Protein AF-A0A957ND28-F1 (afdb_monomer_lite)

Radius of gyration: 22.43 Å; chains: 1; bounding box: 55×66×46 Å

Secondary structure (DSSP, 8-state):
----GGGGGGS-HHHHHHHHHHHHHHHHHTTT--EEEEEEEEEEEETTEEEEEEEEEESSSS--EEEE---HHHHHHHHHHHHHH--TTSPPPSEEEEEE-TTS-EEEEEE---TTS---------SS------PPPPSS---S-GGGS-HHHHHHHHHHHHHHH--S-EEEEEEEEEEETTTEEEEEEEEEE-TTT-PEEE---SSHHHHHHHHHHHHHHHHHTT---SEEEEEE-TT--EEEEEE-SS-SS-S--TTS-HHHHHHHHHHHHHHT--S--SEEEEEEEE-SS--TT-EEEEEEEEEETTEE--EEPPHHHHHHHHHHHHHHHTTT--EEEEEEEE-TTS-EEEEEEE-

Sequence (359 aa):
MTIDFNQVERYSKEEIYEAIGLMIGEAIIAEGDDWQTAILVAEIEDELSGLTYGRYTIKTEQEHQKSFSTGYHTYVLFNELRRRMKQPDQPAWNKATFRLQPNGEFECSFSYPDESGGEAVAGEVAGLDAIEYVPPEPTFKLPADPTALSEDELYEWLVQGVKHAVKEPWETAFLRGEVANGRDGQAGLWFRSSAETGELGSAPPADPHQTLRYFFELWRRAARAGEPWSELTVQVTPDGGVRRIYVSPESPVPAELTQATNAQLIDWLREMTEAMIDAPWVRAVAVGRFEEPPQRGGSAVFFHPVSAPGKEWTALASGNHNRLFVELWRRWKARGKDWSELQFHLQPDGSYEFEGVLR

pLDDT: mean 77.1, std 15.86, range [31.02, 96.44]

Foldseek 3Di:
DDDDLVVLVPDDLVVLLLVLLVLQVVQVVVVVFAFFKKKKKWFAPDLQDIDIWMKTFGPDPDGDIDITDSPDSNVSSVSSVQVVPDDPPFAGFRMKMWMAGPVGDIDIDTFGDDPDPDDTDGDDDPDDPPPDDDDDPPPDDDDPDLLPDDLVRLLLVLQVQLVVFDPADFFKWKWKKFDPPSRDIAIFTWGQGDPPPRHTDGTGGPDRVVNNNSVVSNQVVCVVVVRHFRMWIWMAGPVGDTDIDTHGPVQPQDPDPPPPDLVRLVVSLLVQLVVRDPAAFFKKKWKWAADPPRDPPRIFIKIWTHRDVPDTDIDGRDPSNRVSVVSNQVVVVVVVFRFRMWMWMAGPVRDIDIDGHGD

Structure (mmCIF, N/CA/C/O backbone):
data_AF-A0A957ND28-F1
#
_entry.id   AF-A0A957ND28-F1
#
loop_
_atom_site.group_PDB
_atom_site.id
_atom_site.type_symbol
_atom_site.label_atom_id
_atom_site.label_alt_id
_atom_site.label_comp_id
_atom_site.label_asym_id
_atom_site.label_entity_id
_atom_site.label_seq_id
_atom_site.pdbx_PDB_ins_code
_atom_site.Cartn_x
_atom_site.Cartn_y
_atom_site.Cartn_z
_atom_site.occupancy
_atom_site.B_iso_or_equiv
_atom_site.auth_seq_id
_atom_site.auth_comp_id
_atom_site.auth_asym_id
_atom_site.auth_atom_id
_atom_site.pdbx_PDB_model_num
ATOM 1 N N . MET A 1 1 ? -18.395 6.899 15.980 1.00 63.53 1 MET A N 1
ATOM 2 C CA . MET A 1 1 ? -19.187 6.419 14.827 1.00 63.53 1 MET A CA 1
ATOM 3 C C . MET A 1 1 ? -18.387 5.325 14.140 1.00 63.53 1 MET A C 1
ATOM 5 O O . MET A 1 1 ? -17.184 5.497 14.019 1.00 63.53 1 MET A O 1
ATOM 9 N N . THR A 1 2 ? -18.996 4.203 13.749 1.00 74.50 2 THR A N 1
ATOM 10 C CA . THR A 1 2 ? -18.299 3.134 13.009 1.00 74.50 2 THR A CA 1
ATOM 11 C C . THR A 1 2 ? -18.897 3.047 11.615 1.00 74.50 2 THR A C 1
ATOM 13 O O . THR A 1 2 ? -20.105 2.863 11.481 1.00 74.50 2 THR A O 1
ATOM 16 N N . ILE A 1 3 ? -18.057 3.212 10.597 1.00 75.38 3 ILE A N 1
ATOM 17 C CA . ILE A 1 3 ? -18.473 3.226 9.194 1.00 75.38 3 ILE A CA 1
ATOM 18 C C . ILE A 1 3 ? -18.156 1.878 8.575 1.00 75.38 3 ILE A C 1
ATOM 20 O O . ILE A 1 3 ? -17.016 1.418 8.636 1.00 75.38 3 ILE A O 1
ATOM 24 N N . ASP A 1 4 ? -19.164 1.258 7.973 1.00 81.88 4 ASP A N 1
ATOM 25 C CA . ASP A 1 4 ? -18.977 0.126 7.077 1.00 81.88 4 ASP A CA 1
ATOM 26 C C . ASP A 1 4 ? -18.702 0.661 5.669 1.00 81.88 4 ASP A C 1
ATOM 28 O O . ASP A 1 4 ? -19.609 1.100 4.961 1.00 81.88 4 ASP A O 1
ATOM 32 N N . PHE A 1 5 ? -17.433 0.639 5.259 1.00 77.00 5 PHE A N 1
ATOM 33 C CA . PHE A 1 5 ? -17.009 1.133 3.945 1.00 77.00 5 PHE A CA 1
ATOM 34 C C . PHE A 1 5 ? -17.585 0.327 2.777 1.00 77.00 5 PHE A C 1
ATOM 36 O O . PHE A 1 5 ? -17.624 0.843 1.664 1.00 77.00 5 PHE A O 1
ATOM 43 N N . ASN A 1 6 ? -18.091 -0.889 3.016 1.00 71.19 6 ASN A N 1
ATOM 44 C CA . ASN A 1 6 ? -18.794 -1.667 1.989 1.00 71.19 6 ASN A CA 1
ATOM 45 C C . ASN A 1 6 ? -20.227 -1.176 1.748 1.00 71.19 6 ASN A C 1
ATOM 47 O O . ASN A 1 6 ? -20.911 -1.703 0.875 1.00 71.19 6 ASN A O 1
ATOM 51 N N . GLN A 1 7 ? -20.698 -0.234 2.567 1.00 85.19 7 GLN A N 1
ATOM 52 C CA . GLN A 1 7 ? -22.050 0.312 2.535 1.00 85.19 7 GLN A CA 1
ATOM 53 C C . GLN A 1 7 ? -22.026 1.840 2.631 1.00 85.19 7 GLN A C 1
ATOM 55 O O . GLN A 1 7 ? -22.930 2.452 3.210 1.00 85.19 7 GLN A O 1
ATOM 60 N N . VAL A 1 8 ? -20.974 2.472 2.095 1.00 84.31 8 VAL A N 1
ATOM 61 C CA . VAL A 1 8 ? -20.781 3.927 2.160 1.00 84.31 8 VAL A CA 1
ATOM 62 C C . VAL A 1 8 ? -21.983 4.692 1.581 1.00 84.31 8 VAL A C 1
ATOM 64 O O . VAL A 1 8 ? -22.329 5.780 2.038 1.00 84.31 8 VAL A O 1
ATOM 67 N N . GLU A 1 9 ? -22.695 4.085 0.630 1.00 87.94 9 GLU A N 1
ATOM 68 C CA . GLU A 1 9 ? -23.904 4.609 0.003 1.00 87.94 9 GLU A CA 1
ATOM 69 C C . GLU A 1 9 ? -25.095 4.780 0.962 1.00 87.94 9 GLU A C 1
ATOM 71 O O . GLU A 1 9 ? -26.038 5.497 0.627 1.00 87.94 9 GLU A O 1
ATOM 76 N N . ARG A 1 10 ? -25.065 4.153 2.147 1.00 91.38 10 ARG A N 1
ATOM 77 C CA . ARG A 1 10 ? -26.149 4.225 3.145 1.00 91.38 10 ARG A CA 1
ATOM 78 C C . ARG A 1 10 ? -26.069 5.440 4.062 1.00 91.38 10 ARG A C 1
ATOM 80 O O . ARG A 1 10 ? -27.094 5.825 4.616 1.00 91.38 10 ARG A O 1
ATOM 87 N N . TYR A 1 11 ? -24.884 6.020 4.222 1.00 88.56 11 TYR A N 1
ATOM 88 C CA . TYR A 1 11 ? -24.673 7.194 5.071 1.00 88.56 11 TYR A CA 1
ATOM 89 C C . TYR A 1 11 ? -25.170 8.460 4.374 1.00 88.56 11 TYR A C 1
ATOM 91 O O . TYR A 1 11 ? -25.191 8.501 3.148 1.00 88.56 11 TYR A O 1
ATOM 99 N N . SER A 1 12 ? -25.557 9.503 5.101 1.00 90.44 12 SER A N 1
ATOM 100 C CA . SER A 1 12 ? -25.870 10.836 4.566 1.00 90.44 12 SER A CA 1
ATOM 101 C C . SER A 1 12 ? -24.600 11.585 4.123 1.00 90.44 12 SER A C 1
ATOM 103 O O . SER A 1 12 ? -23.487 11.084 4.276 1.00 90.44 12 SER A O 1
ATOM 105 N N . LYS A 1 13 ? -24.730 12.771 3.507 1.00 91.12 13 LYS A N 1
ATOM 106 C CA . LYS A 1 13 ? -23.541 13.585 3.170 1.00 91.12 13 LYS A CA 1
ATOM 107 C C . LYS A 1 13 ? -22.868 14.100 4.442 1.00 91.12 13 LYS A C 1
ATOM 109 O O . LYS A 1 13 ? -21.648 14.115 4.525 1.00 91.12 13 LYS A O 1
ATOM 114 N N . GLU A 1 14 ? -23.675 14.469 5.425 1.00 90.12 14 GLU A N 1
ATOM 115 C CA . GLU A 1 14 ? -23.262 14.972 6.729 1.00 90.12 14 GLU A CA 1
ATOM 116 C C . GLU A 1 14 ? -22.494 13.899 7.508 1.00 90.12 14 GLU A C 1
ATOM 118 O O . GLU A 1 14 ? -21.395 14.165 7.983 1.00 90.12 14 GLU A O 1
ATOM 123 N N . GLU A 1 15 ? -22.992 12.658 7.524 1.00 88.06 15 GLU A N 1
ATOM 124 C CA . GLU A 1 15 ? -22.295 11.516 8.134 1.00 88.06 15 GLU A CA 1
ATOM 125 C C . GLU A 1 15 ? -20.957 11.225 7.435 1.00 88.06 15 GLU A C 1
ATOM 127 O O . GLU A 1 15 ? -19.988 10.844 8.089 1.00 88.06 15 GLU A O 1
ATOM 132 N N . ILE A 1 16 ? -20.858 11.444 6.116 1.00 90.44 16 ILE A N 1
ATOM 133 C CA . ILE A 1 16 ? -19.581 11.329 5.395 1.00 90.44 16 ILE A CA 1
ATOM 134 C C . ILE A 1 16 ? -18.619 12.476 5.757 1.00 90.44 16 ILE A C 1
ATOM 136 O O . ILE A 1 16 ? -17.418 12.245 5.880 1.00 90.44 16 ILE A O 1
ATOM 140 N N . TYR A 1 17 ? -19.092 13.705 5.969 1.00 90.75 17 TYR A N 1
ATOM 141 C CA . TYR A 1 17 ? -18.215 14.783 6.442 1.00 90.75 17 TYR A CA 1
ATOM 142 C C . TYR A 1 17 ? -17.699 14.522 7.862 1.00 90.75 17 TYR A C 1
ATOM 144 O O . TYR A 1 17 ? -16.501 14.656 8.115 1.00 90.75 17 TYR A O 1
ATOM 152 N N . GLU A 1 18 ? -18.573 14.076 8.766 1.00 88.38 18 GLU A N 1
ATOM 153 C CA . GLU A 1 18 ? -18.197 13.680 10.128 1.00 88.38 18 GLU A CA 1
ATOM 154 C C . GLU A 1 18 ? -17.180 12.532 10.123 1.00 88.38 18 GLU A C 1
ATOM 156 O O . GLU A 1 18 ? -16.219 12.540 10.893 1.00 88.38 18 GLU A O 1
ATOM 161 N N . ALA A 1 19 ? -17.349 11.570 9.215 1.00 88.50 19 ALA A N 1
ATOM 162 C CA . ALA A 1 19 ? -16.412 10.478 8.998 1.00 88.50 19 ALA A CA 1
ATOM 163 C C . ALA A 1 19 ? -15.001 10.950 8.646 1.00 88.50 19 ALA A C 1
ATOM 165 O O . ALA A 1 19 ? -14.024 10.490 9.236 1.00 88.50 19 ALA A O 1
ATOM 166 N N . ILE A 1 20 ? -14.906 11.862 7.674 1.00 90.75 20 ILE A N 1
ATOM 167 C CA . ILE A 1 20 ? -13.637 12.429 7.215 1.00 90.75 20 ILE A CA 1
ATOM 168 C C . ILE A 1 20 ? -12.984 13.204 8.363 1.00 90.75 20 ILE A C 1
ATOM 170 O O . ILE A 1 20 ? -11.798 13.013 8.630 1.00 90.75 20 ILE A O 1
ATOM 174 N N . GLY A 1 21 ? -13.761 14.018 9.086 1.00 90.38 21 GLY A N 1
ATOM 175 C CA . GLY A 1 21 ? -13.287 14.741 10.267 1.00 90.38 21 GLY A CA 1
ATOM 176 C C . GLY A 1 21 ? -12.725 13.808 11.344 1.00 90.38 21 GLY A C 1
ATOM 177 O O . GLY A 1 21 ? -11.622 14.036 11.842 1.00 90.38 21 GLY A O 1
ATOM 178 N N . LEU A 1 22 ? -13.432 12.715 11.651 1.00 87.94 22 LEU A N 1
ATOM 179 C CA . LEU A 1 22 ? -12.972 11.708 12.608 1.00 87.94 22 LEU A CA 1
ATOM 180 C C . LEU A 1 22 ? -11.653 11.063 12.164 1.00 87.94 22 LEU A C 1
ATOM 182 O O . LEU A 1 22 ? -10.737 10.957 12.972 1.00 87.94 22 LEU A O 1
ATOM 186 N N . MET A 1 23 ? -11.522 10.691 10.887 1.00 86.44 23 MET A N 1
ATOM 187 C CA . MET A 1 23 ? -10.290 10.085 10.363 1.00 86.44 23 MET A CA 1
ATOM 188 C C . MET A 1 23 ? -9.090 11.027 10.417 1.00 86.44 23 MET A C 1
ATOM 190 O O . MET A 1 23 ? -7.983 10.585 10.714 1.00 86.44 23 MET A O 1
ATOM 194 N N . ILE A 1 24 ? -9.294 12.316 10.135 1.00 87.88 24 ILE A N 1
ATOM 195 C CA . ILE A 1 24 ? -8.248 13.333 10.286 1.00 87.88 24 ILE A CA 1
ATOM 196 C C . ILE A 1 24 ? -7.817 13.414 11.754 1.00 87.88 24 ILE A C 1
ATOM 198 O O . ILE A 1 24 ? -6.626 13.341 12.048 1.00 87.88 24 ILE A O 1
ATOM 202 N N . GLY A 1 25 ? -8.782 13.521 12.672 1.00 86.50 25 GLY A N 1
ATOM 203 C CA . GLY A 1 25 ? -8.513 13.585 14.106 1.00 86.50 25 GLY A CA 1
ATOM 204 C C . GLY A 1 25 ? -7.763 12.355 14.618 1.00 86.50 25 GLY A C 1
ATOM 205 O O . GLY A 1 25 ? -6.747 12.500 15.287 1.00 86.50 25 GLY A O 1
ATOM 206 N N . GLU A 1 26 ? -8.216 11.150 14.265 1.00 83.50 26 GLU A N 1
ATOM 207 C CA . GLU A 1 26 ? -7.569 9.889 14.648 1.00 83.50 26 GLU A CA 1
ATOM 208 C C . GLU A 1 26 ? -6.138 9.780 14.106 1.00 83.50 26 GLU A C 1
ATOM 210 O O . GLU A 1 26 ? -5.240 9.382 14.849 1.00 83.50 26 GLU A O 1
ATOM 215 N N . ALA A 1 27 ? -5.910 10.174 12.846 1.00 79.56 27 ALA A N 1
ATOM 216 C CA . ALA A 1 27 ? -4.584 10.145 12.234 1.00 79.56 27 ALA A CA 1
ATOM 217 C C . ALA A 1 27 ? -3.595 11.080 12.945 1.00 79.56 27 ALA A C 1
ATOM 219 O O . ALA A 1 27 ? -2.446 10.707 13.144 1.00 79.56 27 ALA A O 1
ATOM 220 N N . ILE A 1 28 ? -4.037 12.268 13.370 1.00 84.31 28 ILE A N 1
ATOM 221 C CA . ILE A 1 28 ? -3.173 13.230 14.069 1.00 84.31 28 ILE A CA 1
ATOM 222 C C . ILE A 1 28 ? -2.985 12.846 15.544 1.00 84.31 28 ILE A C 1
ATOM 224 O O . ILE A 1 28 ? -1.882 12.952 16.073 1.00 84.31 28 ILE A O 1
ATOM 228 N N . ILE A 1 29 ? -4.034 12.362 16.219 1.00 82.62 29 ILE A N 1
ATOM 229 C CA . ILE A 1 29 ? -3.951 11.912 17.621 1.00 82.62 29 ILE A CA 1
ATOM 230 C C . ILE A 1 29 ? -2.954 10.757 17.769 1.00 82.62 29 ILE A C 1
ATOM 232 O O . ILE A 1 29 ? -2.250 10.694 18.776 1.00 82.62 29 ILE A O 1
ATOM 236 N N . ALA A 1 30 ? -2.867 9.866 16.776 1.00 70.56 30 ALA A N 1
ATOM 237 C CA . ALA A 1 30 ? -1.899 8.772 16.770 1.00 70.56 30 ALA A CA 1
ATOM 238 C C . ALA A 1 30 ? -0.434 9.254 16.822 1.00 70.56 30 ALA A C 1
ATOM 240 O O . ALA A 1 30 ? 0.407 8.556 17.383 1.00 70.56 30 ALA A O 1
ATOM 241 N N . GLU A 1 31 ? -0.147 10.455 16.310 1.00 74.50 31 GLU A N 1
ATOM 242 C CA . GLU A 1 31 ? 1.182 11.084 16.354 1.00 74.50 31 GLU A CA 1
ATOM 243 C C . GLU A 1 31 ? 1.493 11.732 17.718 1.00 74.50 31 GLU A C 1
ATOM 245 O O . GLU A 1 31 ? 2.643 12.059 18.008 1.00 74.50 31 GLU A O 1
ATOM 250 N N . GLY A 1 32 ? 0.484 11.914 18.581 1.00 77.38 32 GLY A N 1
ATOM 251 C CA . GLY A 1 32 ? 0.648 12.464 19.932 1.00 77.38 32 GLY A CA 1
ATOM 252 C C . GLY A 1 32 ? 0.885 13.979 20.002 1.00 77.38 32 GLY A C 1
ATOM 253 O O . GLY A 1 32 ? 1.302 14.477 21.048 1.00 77.38 32 GLY A O 1
ATOM 254 N N . ASP A 1 33 ? 0.620 14.715 18.921 1.00 82.19 33 ASP A N 1
ATOM 255 C CA . ASP A 1 33 ? 0.839 16.162 18.850 1.00 82.19 33 ASP A CA 1
ATOM 256 C C . ASP A 1 33 ? -0.378 16.983 19.321 1.00 82.19 33 ASP A C 1
ATOM 258 O O . ASP A 1 33 ? -1.531 16.650 19.037 1.00 82.19 33 ASP A O 1
ATOM 262 N N . ASP A 1 34 ? -0.121 18.127 19.966 1.00 87.12 34 ASP A N 1
ATOM 263 C CA . ASP A 1 34 ? -1.123 19.189 20.147 1.00 87.12 34 ASP A CA 1
ATOM 264 C C . ASP A 1 34 ? -1.169 20.037 18.866 1.00 87.12 34 ASP A C 1
ATOM 266 O O . ASP A 1 34 ? -0.169 20.647 18.479 1.00 87.12 34 ASP A O 1
ATOM 270 N N . TRP A 1 35 ? -2.303 20.050 18.167 1.00 90.31 35 TRP A N 1
ATOM 271 C CA . TRP A 1 35 ? -2.439 20.636 16.830 1.00 90.31 35 TRP A CA 1
ATOM 272 C C . TRP A 1 35 ? -3.473 21.767 16.800 1.00 90.31 35 TRP A C 1
ATOM 274 O O . TRP A 1 35 ? -4.372 21.837 17.633 1.00 90.31 35 TRP A O 1
ATOM 284 N N . GLN A 1 36 ? -3.334 22.690 15.843 1.00 88.19 36 GLN A N 1
ATOM 285 C CA . GLN A 1 36 ? -4.182 23.886 15.727 1.00 88.19 36 GLN A CA 1
ATOM 286 C C . GLN A 1 36 ? -5.156 23.825 14.550 1.00 88.19 36 GLN A C 1
ATOM 288 O O . GLN A 1 36 ? -6.283 24.307 14.632 1.00 88.19 36 GLN A O 1
ATOM 293 N N . THR A 1 37 ? -4.715 23.308 13.411 1.00 89.94 37 THR A N 1
ATOM 294 C CA . THR A 1 37 ? -5.527 23.207 12.195 1.00 89.94 37 THR A CA 1
ATOM 295 C C . THR A 1 37 ? -5.002 22.050 11.373 1.00 89.94 37 THR A C 1
ATOM 297 O O . THR A 1 37 ? -3.788 21.896 11.245 1.00 89.94 37 THR A O 1
ATOM 300 N N . ALA A 1 38 ? -5.911 21.276 10.796 1.00 90.88 38 ALA A N 1
ATOM 301 C CA . ALA A 1 38 ? -5.602 20.230 9.840 1.00 90.88 38 ALA A CA 1
ATOM 302 C C . ALA A 1 38 ? -6.258 20.552 8.499 1.00 90.88 38 ALA A C 1
ATOM 304 O O . ALA A 1 38 ? -7.382 21.046 8.450 1.00 90.88 38 ALA A O 1
ATOM 305 N N . ILE A 1 39 ? -5.554 20.277 7.410 1.00 89.75 39 ILE A N 1
ATOM 306 C CA . ILE A 1 39 ? -6.059 20.377 6.047 1.00 89.75 39 ILE A CA 1
ATOM 307 C C . ILE A 1 39 ? -5.863 19.015 5.407 1.00 89.75 39 ILE A C 1
ATOM 309 O O . ILE A 1 39 ? -4.737 18.528 5.340 1.00 89.75 39 ILE A O 1
ATOM 313 N N . LEU A 1 40 ? -6.946 18.430 4.916 1.00 90.50 40 LEU A N 1
ATOM 314 C CA . LEU A 1 40 ? -6.936 17.247 4.080 1.00 90.50 40 LEU A CA 1
ATOM 315 C C . LEU A 1 40 ? -7.420 17.624 2.684 1.00 90.50 40 LEU A C 1
ATOM 317 O O . LEU A 1 40 ? -8.481 18.219 2.525 1.00 90.50 40 LEU A O 1
ATOM 321 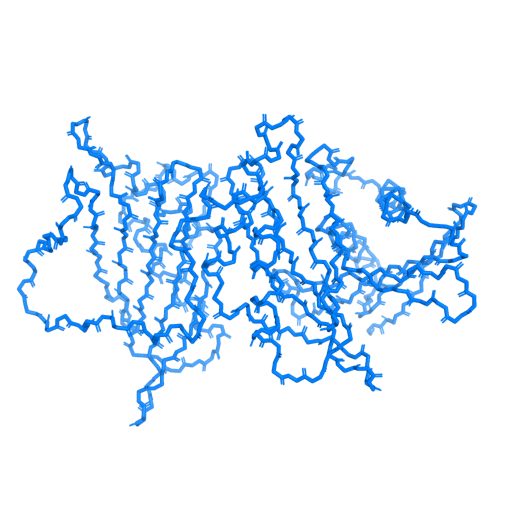N N . VAL A 1 41 ? -6.646 17.273 1.671 1.00 86.00 41 VAL A N 1
ATOM 322 C CA . VAL A 1 41 ? -6.980 17.496 0.271 1.00 86.00 41 VAL A CA 1
ATOM 323 C C . VAL A 1 41 ? -7.230 16.152 -0.391 1.00 86.00 41 VAL A C 1
ATOM 325 O O . VAL A 1 41 ? -6.471 15.208 -0.182 1.00 86.00 41 VAL A O 1
ATOM 328 N N . ALA A 1 42 ? -8.282 16.077 -1.198 1.00 86.88 42 ALA A N 1
ATOM 329 C CA . ALA A 1 42 ? -8.545 14.976 -2.109 1.00 86.88 42 ALA A CA 1
ATOM 330 C C . ALA A 1 42 ? -8.494 15.480 -3.548 1.00 86.88 42 ALA A C 1
ATOM 332 O O . ALA A 1 42 ? -9.218 16.408 -3.893 1.00 86.88 42 ALA A O 1
ATOM 333 N N . GLU A 1 43 ? -7.677 14.859 -4.387 1.00 82.88 43 GLU A N 1
ATOM 334 C CA . GLU A 1 43 ? -7.617 15.110 -5.827 1.00 82.88 43 GLU A CA 1
ATOM 335 C C . GLU A 1 43 ? -8.060 13.844 -6.557 1.00 82.88 43 GLU A C 1
ATOM 337 O O . GLU A 1 43 ? -7.475 12.787 -6.353 1.00 82.88 43 GLU A O 1
ATOM 342 N N . ILE A 1 44 ? -9.125 13.924 -7.354 1.00 81.88 44 ILE A N 1
ATOM 343 C CA . ILE A 1 44 ? -9.727 12.786 -8.058 1.00 81.88 44 ILE A CA 1
ATOM 344 C C . ILE A 1 44 ? -9.735 13.104 -9.553 1.00 81.88 44 ILE A C 1
ATOM 346 O O . ILE A 1 44 ? -10.545 13.911 -10.017 1.00 81.88 44 ILE A O 1
ATOM 350 N N . GLU A 1 45 ? -8.818 12.478 -10.294 1.00 71.50 45 GLU A N 1
ATOM 351 C CA . GLU A 1 45 ? -8.664 12.664 -11.742 1.00 71.50 45 GLU A CA 1
ATOM 352 C C . GLU A 1 45 ? -9.814 11.964 -12.496 1.00 71.50 45 GLU A C 1
ATOM 354 O O . GLU A 1 45 ? -10.457 12.564 -13.360 1.00 71.50 45 GLU A O 1
ATOM 359 N N . ASP A 1 46 ? -10.146 10.724 -12.122 1.00 67.06 46 ASP A N 1
ATOM 360 C CA . ASP A 1 46 ? -11.225 9.932 -12.725 1.00 67.06 46 ASP A CA 1
ATOM 361 C C . ASP A 1 46 ? -11.889 8.976 -11.707 1.00 67.06 46 ASP A C 1
ATOM 363 O O . ASP A 1 46 ? -11.659 9.064 -10.507 1.00 67.06 46 ASP A O 1
ATOM 367 N N . GLU A 1 47 ? -12.802 8.103 -12.149 1.00 64.12 47 GLU A N 1
ATOM 368 C CA . GLU A 1 47 ? -13.497 7.152 -11.252 1.00 64.12 47 GLU A CA 1
ATOM 369 C C . GLU A 1 47 ? -12.574 6.069 -10.660 1.00 64.12 47 GLU A C 1
ATOM 371 O O . GLU A 1 47 ? -12.988 5.344 -9.755 1.00 64.12 47 GLU A O 1
ATOM 376 N N . LEU A 1 48 ? -11.353 5.946 -11.186 1.00 55.19 48 LEU A N 1
ATOM 377 C CA . LEU A 1 48 ? -10.370 4.900 -10.902 1.00 55.19 48 LEU A CA 1
ATOM 378 C C . LEU A 1 48 ? -9.046 5.476 -10.380 1.00 55.19 48 LEU A C 1
ATOM 380 O O . LEU A 1 48 ? -8.054 4.761 -10.282 1.00 55.19 48 LEU A O 1
ATOM 384 N N . SER A 1 49 ? -8.968 6.781 -10.136 1.00 58.97 49 SER A N 1
ATOM 385 C CA . SER A 1 49 ? -7.734 7.402 -9.687 1.00 58.97 49 SER A CA 1
ATOM 386 C C . SER A 1 49 ? -8.002 8.685 -8.930 1.00 58.97 49 SER A C 1
ATOM 388 O O . SER A 1 49 ? -8.648 9.629 -9.389 1.00 58.97 49 SER A O 1
ATOM 390 N N . GLY A 1 50 ? -7.428 8.716 -7.741 1.00 63.66 50 GLY A N 1
ATOM 391 C CA . GLY A 1 50 ? -7.309 9.911 -6.952 1.00 63.66 50 GLY A CA 1
ATOM 392 C C . GLY A 1 50 ? -6.437 9.663 -5.742 1.00 63.66 50 GLY A C 1
ATOM 393 O O . GLY A 1 50 ? -5.940 8.562 -5.501 1.00 63.66 50 GLY A O 1
ATOM 394 N N . LEU A 1 51 ? -6.210 10.733 -5.007 1.00 71.00 51 LEU A N 1
ATOM 395 C CA . LEU A 1 51 ? -5.229 10.792 -3.953 1.00 71.00 51 LEU A CA 1
ATOM 396 C C . LEU A 1 51 ? -5.736 11.687 -2.840 1.00 71.00 51 LEU A C 1
ATOM 398 O O . LEU A 1 51 ? -6.269 12.764 -3.091 1.00 71.00 51 LEU A O 1
ATOM 402 N N . THR A 1 52 ? -5.531 11.251 -1.604 1.00 74.75 52 THR A N 1
ATOM 403 C CA . THR A 1 52 ? -5.804 12.047 -0.411 1.00 74.75 52 THR A CA 1
ATOM 404 C C . THR A 1 52 ? -4.512 12.331 0.333 1.00 74.75 52 THR A C 1
ATOM 406 O O . THR A 1 52 ? -3.735 11.408 0.573 1.00 74.75 52 THR A O 1
ATOM 409 N N . TYR A 1 53 ? -4.304 13.577 0.744 1.00 73.25 53 TYR A N 1
ATOM 410 C CA . TYR A 1 53 ? -3.152 13.984 1.543 1.00 73.25 53 TYR A CA 1
ATOM 411 C C . TYR A 1 53 ? -3.505 15.011 2.590 1.00 73.25 53 TYR A C 1
ATOM 413 O O . TYR A 1 53 ? -4.346 15.878 2.365 1.00 73.25 53 TYR A O 1
ATOM 421 N N . GLY A 1 54 ? -2.847 14.908 3.739 1.00 76.81 54 GLY A N 1
ATOM 422 C CA . GLY A 1 54 ? -3.109 15.751 4.886 1.00 76.81 54 GLY A CA 1
ATOM 423 C C . GLY A 1 54 ? -1.873 16.490 5.372 1.00 76.81 54 GLY A C 1
ATOM 424 O O . GLY A 1 54 ? -0.761 15.967 5.330 1.00 76.81 54 GLY A O 1
ATOM 425 N N . ARG A 1 55 ? -2.080 17.693 5.904 1.00 81.75 55 ARG A N 1
ATOM 426 C CA . ARG A 1 55 ? -1.109 18.399 6.746 1.00 81.75 55 ARG A CA 1
ATOM 427 C C . ARG A 1 55 ? -1.777 19.051 7.947 1.00 81.75 55 ARG A C 1
ATOM 429 O O . ARG A 1 55 ? -2.918 19.496 7.843 1.00 81.75 55 ARG A O 1
ATOM 436 N N . TYR A 1 56 ? -1.070 19.156 9.061 1.00 84.31 56 TYR A N 1
ATOM 437 C CA . TYR A 1 56 ? -1.534 19.899 10.228 1.00 84.31 56 TYR A CA 1
ATOM 438 C C . TYR A 1 56 ? -0.436 20.786 10.799 1.00 84.31 56 TYR A C 1
ATOM 440 O O . TYR A 1 56 ? 0.755 20.506 10.658 1.00 84.31 56 TYR A O 1
ATOM 448 N N . THR A 1 57 ? -0.860 21.873 11.435 1.00 85.19 57 THR A N 1
ATOM 449 C CA . THR A 1 57 ? 0.024 22.787 12.160 1.00 85.19 57 THR A CA 1
ATOM 450 C C . THR A 1 57 ? 0.073 22.371 13.622 1.00 85.19 57 THR A C 1
ATOM 452 O O . THR A 1 57 ? -0.974 22.274 14.271 1.00 85.19 57 THR A O 1
ATOM 455 N N . ILE A 1 58 ? 1.279 22.141 14.142 1.00 84.75 58 ILE A N 1
ATOM 456 C CA . ILE A 1 58 ? 1.501 21.872 15.566 1.00 84.75 58 ILE A CA 1
ATOM 457 C C . ILE A 1 58 ? 1.362 23.185 16.336 1.00 84.75 58 ILE A C 1
ATOM 459 O O . ILE A 1 58 ? 1.831 24.237 15.901 1.00 84.75 58 ILE A O 1
ATOM 463 N N . LYS A 1 59 ? 0.733 23.124 17.504 1.00 81.50 59 LYS A N 1
ATOM 464 C CA . LYS A 1 59 ? 0.519 24.253 18.403 1.00 81.50 59 LYS A CA 1
ATOM 465 C C . LYS A 1 59 ? 1.791 24.557 19.210 1.00 81.50 59 LYS A C 1
ATOM 467 O O . LYS A 1 59 ? 1.841 24.378 20.423 1.00 81.50 59 LYS A O 1
ATOM 472 N N . THR A 1 60 ? 2.845 24.993 18.527 1.00 76.19 60 THR A N 1
ATOM 473 C CA . THR A 1 60 ? 4.117 25.442 19.125 1.00 76.19 60 THR A CA 1
ATOM 474 C C . THR A 1 60 ? 4.403 26.905 18.780 1.00 76.19 60 THR A C 1
ATOM 476 O O . THR A 1 60 ? 3.837 27.437 17.833 1.00 76.19 60 THR A O 1
ATOM 479 N N . GLU A 1 61 ? 5.303 27.572 19.517 1.00 55.06 61 GLU A N 1
ATOM 480 C CA . GLU A 1 61 ? 5.698 28.977 19.257 1.00 55.06 61 GLU A CA 1
ATOM 481 C C . GLU A 1 61 ? 6.326 29.201 17.864 1.00 55.06 61 GLU A C 1
ATOM 483 O O . GLU A 1 61 ? 6.433 30.333 17.400 1.00 55.06 61 GLU A O 1
ATOM 488 N N . GLN A 1 62 ? 6.725 28.123 17.188 1.00 61.47 62 GLN A N 1
ATOM 489 C CA . GLN A 1 62 ? 7.106 28.105 15.779 1.00 61.47 62 GLN A CA 1
ATOM 490 C C . GLN A 1 62 ? 6.058 27.291 15.009 1.00 61.47 62 GLN A C 1
ATOM 492 O O . GLN A 1 62 ? 5.742 26.174 15.421 1.00 61.47 62 GLN A O 1
ATOM 497 N N . GLU A 1 63 ? 5.523 27.835 13.912 1.00 65.06 63 GLU A N 1
ATOM 498 C CA . GLU A 1 63 ? 4.550 27.165 13.036 1.00 65.06 63 GLU A CA 1
ATOM 499 C C . GLU A 1 63 ? 5.207 25.999 12.274 1.00 65.06 63 GLU A C 1
ATOM 501 O O . GLU A 1 63 ? 5.568 26.107 11.102 1.00 65.06 63 GLU A O 1
ATOM 506 N N . HIS A 1 64 ? 5.389 24.863 12.947 1.00 76.38 64 HIS A N 1
ATOM 507 C CA . HIS A 1 64 ? 5.844 23.627 12.314 1.00 76.38 64 HIS A CA 1
ATOM 508 C C . HIS A 1 64 ? 4.648 22.897 11.697 1.00 76.38 64 HIS A C 1
ATOM 510 O O . HIS A 1 64 ? 3.642 22.650 12.368 1.00 76.38 64 HIS A O 1
ATOM 516 N N . GLN A 1 65 ? 4.757 22.544 10.414 1.00 81.62 65 GLN A N 1
ATOM 517 C CA . GLN A 1 65 ? 3.770 21.723 9.710 1.00 81.62 65 GLN A CA 1
ATOM 518 C C . GLN A 1 65 ? 4.244 20.270 9.646 1.00 81.62 65 GLN A C 1
ATOM 520 O O . GLN A 1 65 ? 5.398 20.004 9.307 1.00 81.62 65 GLN A O 1
ATOM 525 N N . LYS A 1 66 ? 3.340 19.329 9.919 1.00 75.00 66 LYS A N 1
ATOM 526 C CA . LYS A 1 66 ? 3.551 17.892 9.710 1.00 75.00 66 LYS A CA 1
ATOM 527 C C . LYS A 1 66 ? 2.570 17.362 8.675 1.00 75.00 66 LYS A C 1
ATOM 529 O O . LYS A 1 66 ? 1.451 17.858 8.553 1.00 75.00 66 LYS A O 1
ATOM 534 N N . SER A 1 67 ? 3.009 16.360 7.922 1.00 76.56 67 SER A N 1
ATOM 535 C CA . SER A 1 67 ? 2.154 15.636 6.978 1.00 76.56 67 SER A CA 1
ATOM 536 C C . SER A 1 67 ? 1.498 14.451 7.678 1.00 76.56 67 SER A C 1
ATOM 538 O O . SER A 1 67 ? 2.107 13.850 8.557 1.00 76.56 67 SER A O 1
ATOM 540 N N . PHE A 1 68 ? 0.282 14.101 7.271 1.00 77.56 68 PHE A N 1
ATOM 541 C CA . PHE A 1 68 ? -0.417 12.905 7.739 1.00 77.56 68 PHE A CA 1
ATOM 542 C C . PHE A 1 68 ? -1.149 12.221 6.583 1.00 77.56 68 PHE A C 1
ATOM 544 O O . PHE A 1 68 ? -1.455 12.836 5.557 1.00 77.56 68 PHE A O 1
ATOM 551 N N . SER A 1 69 ? -1.454 10.937 6.760 1.00 75.38 69 SER A N 1
ATOM 552 C CA . SER A 1 69 ? -2.273 10.156 5.834 1.00 75.38 69 SER A CA 1
ATOM 553 C C . SER A 1 69 ? -3.426 9.515 6.590 1.00 75.38 69 SER A C 1
ATOM 555 O O . SER A 1 69 ? -3.243 8.968 7.672 1.00 75.38 69 SER A O 1
ATOM 557 N N . THR A 1 70 ? -4.621 9.568 6.010 1.00 71.88 70 THR A N 1
ATOM 558 C CA . THR A 1 70 ? -5.834 8.947 6.564 1.00 71.88 70 THR A CA 1
ATOM 559 C C . THR A 1 70 ? -6.161 7.607 5.892 1.00 71.88 70 THR A C 1
ATOM 561 O O . THR A 1 70 ? -7.151 6.955 6.224 1.00 71.88 70 THR A O 1
ATOM 564 N N . GLY A 1 71 ? -5.303 7.161 4.967 1.00 69.31 71 GLY A N 1
ATOM 565 C CA . GLY A 1 71 ? -5.439 5.895 4.253 1.00 69.31 71 GLY A CA 1
ATOM 566 C C . GLY A 1 71 ? -6.603 5.848 3.253 1.00 69.31 71 GLY A C 1
ATOM 567 O O . GLY A 1 71 ? -7.256 6.842 2.946 1.00 69.31 71 GLY A O 1
ATOM 568 N N . TYR A 1 72 ? -6.859 4.644 2.735 1.00 70.44 72 TYR A N 1
ATOM 569 C CA . TYR A 1 72 ? -7.811 4.389 1.644 1.00 70.44 72 TYR A CA 1
ATOM 570 C C . TYR A 1 72 ? -9.266 4.760 1.959 1.00 70.44 72 TYR A C 1
ATOM 572 O O . TYR A 1 72 ? -10.000 5.221 1.090 1.00 70.44 72 TYR A O 1
ATOM 580 N N . HIS A 1 73 ? -9.705 4.564 3.201 1.00 79.81 73 HIS A N 1
ATOM 581 C CA . HIS A 1 73 ? -11.104 4.776 3.566 1.00 79.81 73 HIS A CA 1
ATOM 582 C C . HIS A 1 73 ? -11.565 6.215 3.328 1.00 79.81 73 HIS A C 1
ATOM 584 O O . HIS A 1 73 ? -12.701 6.443 2.921 1.00 79.81 73 HIS A O 1
ATOM 590 N N . THR A 1 74 ? -10.670 7.182 3.503 1.00 84.12 74 THR A N 1
ATOM 591 C CA . THR A 1 74 ? -10.981 8.584 3.246 1.00 84.12 74 THR A CA 1
ATOM 592 C C . THR A 1 74 ? -11.168 8.871 1.766 1.00 84.12 74 THR A C 1
ATOM 594 O O . THR A 1 74 ? -12.056 9.635 1.399 1.00 84.12 74 THR A O 1
ATOM 597 N N . TYR A 1 75 ? -10.392 8.215 0.901 1.00 82.56 75 TYR A N 1
ATOM 598 C CA . TYR A 1 75 ? -10.599 8.287 -0.542 1.00 82.56 75 TYR A CA 1
ATOM 599 C C . TYR A 1 75 ? -11.976 7.739 -0.940 1.00 82.56 75 TYR A C 1
ATOM 601 O O . TYR A 1 75 ? -12.683 8.393 -1.702 1.00 82.56 75 TYR A O 1
ATOM 609 N N . VAL A 1 76 ? -12.411 6.606 -0.368 1.00 82.12 76 VAL A N 1
ATOM 610 C CA . VAL A 1 76 ? -13.760 6.050 -0.607 1.00 82.12 76 VAL A CA 1
ATOM 611 C C . VAL A 1 76 ? -14.849 7.060 -0.238 1.00 82.12 76 VAL A C 1
ATOM 613 O O . VAL A 1 76 ? -15.790 7.267 -1.004 1.00 82.12 76 VAL A O 1
ATOM 616 N N . LEU A 1 77 ? -14.700 7.730 0.907 1.00 90.62 77 LEU A N 1
ATOM 617 C CA . LEU A 1 77 ? -15.627 8.768 1.363 1.00 90.62 77 LEU A CA 1
ATOM 618 C C . LEU A 1 77 ? -15.661 9.970 0.407 1.00 90.62 77 LEU A C 1
ATOM 620 O O . LEU A 1 77 ? -16.739 10.432 0.032 1.00 90.62 77 LEU A O 1
ATOM 624 N N . PHE A 1 78 ? -14.498 10.444 -0.045 1.00 91.56 78 PHE A N 1
ATOM 625 C CA . PHE A 1 78 ? -14.407 11.527 -1.023 1.00 91.56 78 PHE A CA 1
ATOM 626 C C . PHE A 1 78 ? -14.981 11.144 -2.390 1.00 91.56 78 PHE A C 1
ATOM 628 O O . PHE A 1 78 ? -15.707 11.938 -2.985 1.00 91.56 78 PHE A O 1
ATOM 635 N N . ASN A 1 79 ? -14.724 9.931 -2.879 1.00 87.81 79 ASN A N 1
ATOM 636 C CA . ASN A 1 79 ? -15.278 9.465 -4.147 1.00 87.81 79 ASN A CA 1
ATOM 637 C C . ASN A 1 79 ? -16.810 9.334 -4.076 1.00 87.81 79 ASN A C 1
ATOM 639 O O . ASN A 1 79 ? -17.524 9.711 -5.007 1.00 87.81 79 ASN A O 1
ATOM 643 N N . GLU A 1 80 ? -17.347 8.894 -2.935 1.00 90.38 80 GLU A N 1
ATOM 644 C CA . GLU A 1 80 ? -18.793 8.861 -2.719 1.00 90.38 80 GLU A CA 1
ATOM 645 C C . GLU A 1 80 ? -19.399 10.276 -2.644 1.00 90.38 80 GLU A C 1
ATOM 647 O O . GLU A 1 80 ? -20.438 10.535 -3.262 1.00 90.38 80 GLU A O 1
ATOM 652 N N . LEU A 1 81 ? -18.741 11.233 -1.974 1.00 91.38 81 LEU A N 1
ATOM 653 C CA . LEU A 1 81 ? -19.144 12.647 -2.019 1.00 91.38 81 LEU A CA 1
ATOM 654 C C . LEU A 1 81 ? -19.149 13.178 -3.455 1.00 91.38 81 LEU A C 1
ATOM 656 O O . LEU A 1 81 ? -20.120 13.814 -3.870 1.00 91.38 81 LEU A O 1
ATOM 660 N N . ARG A 1 82 ? -18.110 12.865 -4.235 1.00 90.94 82 ARG A N 1
ATOM 661 C CA . ARG A 1 82 ? -17.989 13.234 -5.649 1.00 90.94 82 ARG A CA 1
ATOM 662 C C . ARG A 1 82 ? -19.170 12.741 -6.462 1.00 90.94 82 ARG A C 1
ATOM 664 O O . ARG A 1 82 ? -19.827 13.530 -7.143 1.00 90.94 82 ARG A O 1
ATOM 671 N N . ARG A 1 83 ? -19.502 11.458 -6.323 1.00 89.88 83 ARG A N 1
ATOM 672 C CA . ARG A 1 83 ? -20.639 10.832 -7.002 1.00 89.88 83 ARG A CA 1
ATOM 673 C C . ARG A 1 83 ? -21.966 11.510 -6.653 1.00 89.88 83 ARG A C 1
ATOM 675 O O . ARG A 1 83 ? -22.779 11.748 -7.540 1.00 89.88 83 ARG A O 1
ATOM 682 N N . ARG A 1 84 ? -22.189 11.844 -5.378 1.00 89.62 84 ARG A N 1
ATOM 683 C CA . ARG A 1 84 ? -23.436 12.471 -4.889 1.00 89.62 84 ARG A CA 1
ATOM 684 C C . ARG A 1 84 ? -23.559 13.962 -5.180 1.00 89.62 84 ARG A C 1
ATOM 686 O O . ARG A 1 84 ? -24.642 14.530 -5.019 1.00 89.62 84 ARG A O 1
ATOM 693 N N . MET A 1 85 ? -22.448 14.629 -5.463 1.00 89.44 85 MET A N 1
ATOM 694 C CA . MET A 1 85 ? -22.412 16.061 -5.762 1.00 89.44 85 MET A CA 1
ATOM 695 C C . MET A 1 85 ? -22.376 16.344 -7.262 1.00 89.44 85 MET A C 1
ATOM 697 O O . MET A 1 85 ? -22.697 17.461 -7.659 1.00 89.44 85 MET A O 1
ATOM 701 N N . LYS A 1 86 ? -22.057 15.339 -8.087 1.00 88.81 86 LYS A N 1
ATOM 702 C CA . LYS A 1 86 ? -22.136 15.430 -9.544 1.00 88.81 86 LYS A CA 1
ATOM 703 C C . LYS A 1 86 ? -23.559 15.788 -9.982 1.00 88.81 86 LYS A C 1
ATOM 705 O O . LYS A 1 86 ? -24.503 15.033 -9.744 1.00 88.81 86 LYS A O 1
ATOM 710 N N . GLN A 1 87 ? -23.697 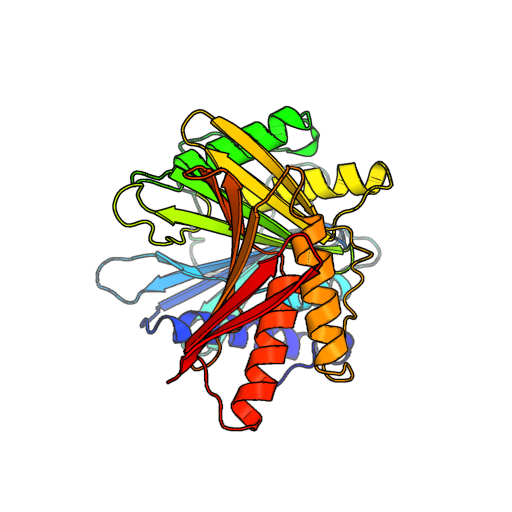16.932 -10.645 1.00 85.50 87 GLN A N 1
ATOM 711 C CA . GLN A 1 87 ? -24.936 17.320 -11.314 1.00 85.50 87 GLN A CA 1
ATOM 712 C C . GLN A 1 87 ? -24.976 16.711 -12.729 1.00 85.50 87 GLN A C 1
ATOM 714 O O . GLN A 1 87 ? -23.912 16.477 -13.302 1.00 85.50 87 GLN A O 1
ATOM 719 N N . PRO A 1 88 ? -26.164 16.442 -13.309 1.00 84.94 88 PRO A N 1
ATOM 720 C CA . PRO A 1 88 ? -26.284 15.773 -14.610 1.00 84.94 88 PRO A CA 1
ATOM 721 C C . PRO A 1 88 ? -25.495 16.435 -15.748 1.00 84.94 88 PRO A C 1
ATOM 723 O O . PRO A 1 88 ? -24.923 15.727 -16.572 1.00 84.94 88 PRO A O 1
ATOM 726 N N . ASP A 1 89 ? -25.415 17.766 -15.738 1.00 87.25 89 ASP A N 1
ATOM 727 C CA . ASP A 1 89 ? -24.824 18.571 -16.813 1.00 87.25 89 ASP A CA 1
ATOM 728 C C . ASP A 1 89 ? -23.520 19.275 -16.392 1.00 87.25 89 ASP A C 1
ATOM 730 O O . ASP A 1 89 ? -23.094 20.227 -17.039 1.00 87.25 89 ASP A O 1
ATOM 734 N N . GLN A 1 90 ? -22.890 18.845 -15.293 1.00 83.00 90 GLN A N 1
ATOM 735 C CA . GLN A 1 90 ? -21.621 19.409 -14.824 1.00 83.00 90 GLN A CA 1
ATOM 736 C C . GLN A 1 90 ? -20.568 18.314 -14.649 1.00 83.00 90 GLN A C 1
ATOM 738 O O . GLN A 1 90 ? -20.898 17.199 -14.213 1.00 83.00 90 GLN A O 1
ATOM 743 N N . PRO A 1 91 ? -19.288 18.604 -14.949 1.00 84.88 91 PRO A N 1
ATOM 744 C CA . PRO A 1 91 ? -18.219 17.702 -14.565 1.00 84.88 91 PRO A CA 1
ATOM 745 C C . PRO A 1 91 ? -18.251 17.502 -13.047 1.00 84.88 91 PRO A C 1
ATOM 747 O O . PRO A 1 91 ? -18.629 18.388 -12.282 1.00 84.88 91 PRO A O 1
ATOM 750 N N . ALA A 1 92 ? -17.871 16.310 -12.594 1.00 88.81 92 ALA A N 1
ATOM 751 C CA . ALA A 1 92 ? -17.652 16.107 -11.171 1.00 88.81 92 ALA A CA 1
ATOM 752 C C . ALA A 1 92 ? -16.445 16.943 -10.724 1.00 88.81 92 ALA A C 1
ATOM 754 O O . ALA A 1 92 ? -15.511 17.134 -11.505 1.00 88.81 92 ALA A O 1
ATOM 755 N N . TRP A 1 93 ? -16.442 17.405 -9.473 1.00 92.00 93 TRP A N 1
ATOM 756 C CA . TRP A 1 93 ? -15.274 18.085 -8.919 1.00 92.00 93 TRP A CA 1
ATOM 757 C C . TRP A 1 93 ? -14.036 17.181 -9.005 1.00 92.00 93 TRP A C 1
ATOM 759 O O . TRP A 1 93 ? -14.149 15.954 -8.933 1.00 92.00 93 TRP A O 1
ATOM 769 N N . ASN A 1 94 ? -12.860 17.773 -9.186 1.00 88.25 94 ASN A N 1
ATOM 770 C CA . ASN A 1 94 ? -11.580 17.059 -9.252 1.00 88.25 94 ASN A CA 1
ATOM 771 C C . ASN A 1 94 ? -10.676 17.354 -8.054 1.00 88.25 94 ASN A C 1
ATOM 773 O O . ASN A 1 94 ? -9.696 16.645 -7.858 1.00 88.25 94 ASN A O 1
ATOM 777 N N . LYS A 1 95 ? -11.012 18.352 -7.230 1.00 90.75 95 LYS A N 1
ATOM 778 C CA . LYS A 1 95 ? -10.315 18.634 -5.976 1.00 90.75 95 LYS A CA 1
ATOM 779 C C . LYS A 1 95 ? -11.303 18.994 -4.872 1.00 90.75 95 LYS A C 1
ATOM 781 O O . LYS A 1 95 ? -12.230 19.762 -5.104 1.00 90.75 95 LYS A O 1
ATOM 786 N N . ALA A 1 96 ? -11.094 18.466 -3.674 1.00 92.38 96 ALA A N 1
ATOM 787 C CA . ALA A 1 96 ? -11.795 18.859 -2.460 1.00 92.38 96 ALA A CA 1
ATOM 788 C C . ALA A 1 96 ? -10.772 19.206 -1.376 1.00 92.38 96 ALA A C 1
ATOM 790 O O . ALA A 1 96 ? -9.797 18.481 -1.194 1.00 92.38 96 ALA A O 1
ATOM 791 N N . THR A 1 97 ? -10.982 20.304 -0.654 1.00 92.25 97 THR A N 1
ATOM 792 C CA . THR A 1 97 ? -10.167 20.687 0.506 1.00 92.25 97 THR A CA 1
ATOM 793 C C . THR A 1 97 ? -11.047 20.660 1.742 1.00 92.25 97 THR A C 1
ATOM 795 O O . THR A 1 97 ? -12.112 21.268 1.757 1.00 92.25 97 THR A O 1
ATOM 798 N N . PHE A 1 98 ? -10.606 19.946 2.769 1.00 92.69 98 PHE A N 1
ATOM 799 C CA . PHE A 1 98 ? -11.296 19.770 4.036 1.00 92.69 98 PHE A CA 1
ATOM 800 C C . PHE A 1 98 ? -10.415 20.319 5.154 1.00 92.69 98 PHE A C 1
ATOM 802 O O . PHE A 1 98 ? -9.336 19.790 5.419 1.00 92.69 98 PHE A O 1
ATOM 809 N N . ARG A 1 99 ? -10.847 21.401 5.793 1.00 93.19 99 ARG A N 1
ATOM 810 C CA . ARG A 1 99 ? -10.136 22.030 6.905 1.00 93.19 99 ARG A CA 1
ATOM 811 C C . ARG A 1 99 ? -10.840 21.664 8.199 1.00 93.19 99 ARG A C 1
ATOM 813 O O . ARG A 1 99 ? -12.031 21.909 8.317 1.00 93.19 99 ARG A O 1
ATOM 820 N N . LEU A 1 100 ? -10.114 21.099 9.156 1.00 92.94 100 LEU A N 1
ATOM 821 C CA . LEU A 1 100 ? -10.630 20.709 10.465 1.00 92.94 100 LEU A CA 1
ATOM 822 C C . LEU A 1 100 ? -9.920 21.507 11.561 1.00 92.94 100 LEU A C 1
ATOM 824 O O . LEU A 1 100 ? -8.707 21.726 11.493 1.00 92.94 100 LEU A O 1
ATOM 828 N N . GLN A 1 101 ? -10.674 21.910 12.577 1.00 90.50 101 GLN A N 1
ATOM 829 C CA . GLN A 1 101 ? -10.168 22.498 13.812 1.00 90.50 101 GLN A CA 1
ATOM 830 C C . GLN A 1 101 ? -10.293 21.509 14.991 1.00 90.50 101 GLN A C 1
ATOM 832 O O . GLN A 1 101 ? -11.160 20.632 14.968 1.00 90.50 101 GLN A O 1
ATOM 837 N N . PRO A 1 102 ? -9.481 21.644 16.059 1.00 88.12 102 PRO A N 1
ATOM 838 C CA . PRO A 1 102 ? -9.516 20.743 17.218 1.00 88.12 102 PRO A CA 1
ATOM 839 C C . PRO A 1 102 ? -10.860 20.689 17.955 1.00 88.12 102 PRO A C 1
ATOM 841 O O . PRO A 1 102 ? -11.148 19.720 18.651 1.00 88.12 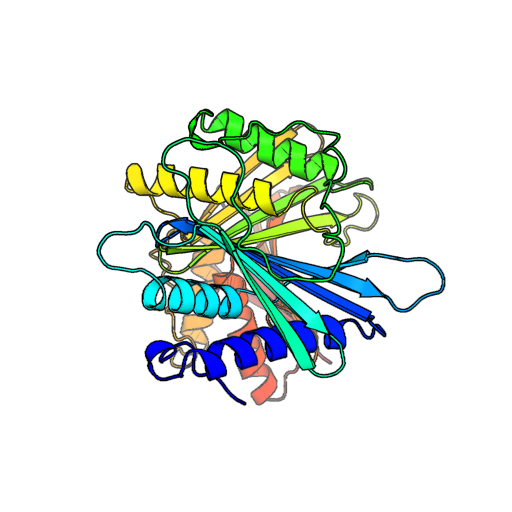102 PRO A O 1
ATOM 844 N N . ASN A 1 103 ? -11.687 21.727 17.819 1.00 86.94 103 ASN A N 1
ATOM 845 C CA . ASN A 1 103 ? -13.032 21.798 18.393 1.00 86.94 103 ASN A CA 1
ATOM 846 C C . ASN A 1 103 ? -14.088 21.019 17.578 1.00 86.94 103 ASN A C 1
ATOM 848 O O . ASN A 1 103 ? -15.246 20.976 17.988 1.00 86.94 103 ASN A O 1
ATOM 852 N N . GLY A 1 104 ? -13.704 20.416 16.447 1.00 86.19 104 GLY A N 1
ATOM 853 C CA . GLY A 1 104 ? -14.595 19.678 15.551 1.00 86.19 104 GLY A CA 1
ATOM 854 C C . GLY A 1 104 ? -15.280 20.535 14.485 1.00 86.19 104 GLY A C 1
ATOM 855 O O . GLY A 1 104 ? -15.997 19.987 13.650 1.00 86.19 104 GLY A O 1
ATOM 856 N N . GLU A 1 105 ? -15.058 21.852 14.469 1.00 89.69 105 GLU A N 1
ATOM 857 C CA . GLU A 1 105 ? -15.520 22.701 13.371 1.00 89.69 105 GLU A CA 1
ATOM 858 C C . GLU A 1 105 ? -14.735 22.380 12.099 1.00 89.69 105 GLU A C 1
ATOM 860 O O . GLU A 1 105 ? -13.512 22.194 12.132 1.00 89.69 105 GLU A O 1
ATOM 865 N N . PHE A 1 106 ? -15.440 22.321 10.970 1.00 89.94 106 PHE A N 1
ATOM 866 C CA . PHE A 1 106 ? -14.824 22.048 9.683 1.00 89.94 106 PHE A CA 1
ATOM 867 C C . PHE A 1 106 ? -15.359 22.948 8.573 1.00 89.94 106 PHE A C 1
ATOM 869 O O . PHE A 1 106 ? -16.503 23.401 8.597 1.00 89.94 106 PHE A O 1
ATOM 876 N N . GLU A 1 107 ? -14.518 23.146 7.566 1.00 91.25 107 GLU A N 1
ATOM 877 C CA . GLU A 1 107 ? -14.840 23.827 6.318 1.00 91.25 107 GLU A CA 1
ATOM 878 C C . GLU A 1 107 ? -14.499 22.900 5.153 1.00 91.25 107 GLU A C 1
ATOM 880 O O . GLU A 1 107 ? -13.496 22.182 5.189 1.00 91.25 107 GLU A O 1
ATOM 885 N N . CYS A 1 108 ? -15.315 22.920 4.100 1.00 90.19 108 CYS A N 1
ATOM 886 C CA . CYS A 1 108 ? -15.044 22.152 2.894 1.00 90.19 108 CYS A CA 1
ATOM 887 C C . CYS A 1 108 ? -15.242 23.003 1.639 1.00 90.19 108 CYS A C 1
ATOM 889 O O . CYS A 1 108 ? -16.245 23.706 1.510 1.00 90.19 108 CYS A O 1
ATOM 891 N N . SER A 1 109 ? -14.294 22.918 0.708 1.00 92.38 109 SER A N 1
ATOM 892 C CA . SER A 1 109 ? -14.366 23.545 -0.611 1.00 92.38 109 SER A CA 1
ATOM 893 C C . SER A 1 109 ? -14.118 22.520 -1.715 1.00 92.38 109 SER A C 1
ATOM 895 O O . SER A 1 109 ? -13.379 21.554 -1.525 1.00 92.38 109 SER A O 1
ATOM 897 N N . PHE A 1 110 ? -14.743 22.730 -2.875 1.00 91.12 110 PHE A N 1
ATOM 898 C CA . PHE A 1 110 ? -14.646 21.852 -4.042 1.00 91.12 110 PHE A CA 1
ATOM 899 C C . PHE A 1 110 ? -14.242 22.671 -5.266 1.00 91.12 110 PHE A C 1
ATOM 901 O O . PHE A 1 110 ? -14.820 23.727 -5.518 1.00 91.12 110 PHE A O 1
ATOM 908 N N . SER A 1 111 ? -13.281 22.171 -6.035 1.00 90.00 111 SER A N 1
ATOM 909 C CA . SER A 1 111 ? -12.873 22.728 -7.323 1.00 90.00 111 SER A CA 1
ATOM 910 C C . SER A 1 111 ? -13.308 21.793 -8.443 1.00 90.00 111 SER A C 1
ATOM 912 O O . SER A 1 111 ? -13.218 20.568 -8.322 1.00 90.00 111 SER A O 1
ATOM 914 N N . TYR A 1 112 ? -13.795 22.382 -9.527 1.00 87.88 112 TYR A N 1
ATOM 915 C CA . TYR A 1 112 ? -14.271 21.666 -10.700 1.00 87.88 112 TYR A CA 1
ATOM 916 C C . TYR A 1 112 ? -13.258 21.817 -11.836 1.00 87.88 112 TYR A C 1
ATOM 918 O O . TYR A 1 112 ? -12.554 22.825 -11.877 1.00 87.88 112 TYR A O 1
ATOM 926 N N . PRO A 1 113 ? -13.153 20.835 -12.747 1.00 82.56 113 PRO A N 1
ATOM 927 C CA . PRO A 1 113 ? -12.352 21.001 -13.948 1.00 82.56 113 PRO A CA 1
ATOM 928 C C . PRO A 1 113 ? -12.919 22.169 -14.757 1.00 82.56 113 PRO A C 1
ATOM 930 O O . PRO A 1 113 ? -14.072 22.107 -15.188 1.00 82.56 113 PRO A O 1
ATOM 933 N N . ASP A 1 114 ? -12.136 23.225 -14.960 1.00 69.62 114 ASP A N 1
ATOM 934 C CA . ASP A 1 114 ? -12.528 24.299 -15.868 1.00 69.62 114 ASP A CA 1
ATOM 935 C C . ASP A 1 114 ? -12.591 23.748 -17.301 1.00 69.62 114 ASP A C 1
ATOM 937 O O . ASP A 1 114 ? -11.694 23.016 -17.730 1.00 69.62 114 ASP A O 1
ATOM 941 N N . GLU A 1 115 ? -13.589 24.155 -18.094 1.00 52.09 115 GLU A N 1
ATOM 942 C CA . GLU A 1 115 ? -13.620 23.864 -19.541 1.00 52.09 115 GLU A CA 1
ATOM 943 C C . GLU A 1 115 ? -12.440 24.519 -20.297 1.00 52.09 115 GLU A C 1
ATOM 945 O O . GLU A 1 115 ? -12.203 24.233 -21.471 1.00 52.09 115 GLU A O 1
ATOM 950 N N . SER A 1 116 ? -11.666 25.382 -19.629 1.00 42.81 116 SER A N 1
ATOM 951 C CA . SER A 1 116 ? -10.596 26.173 -20.231 1.00 42.81 116 SER A CA 1
ATOM 952 C C . SER A 1 116 ? -9.443 26.484 -19.268 1.00 42.81 116 SER A C 1
ATOM 954 O O . SER A 1 116 ? -9.088 27.646 -19.137 1.00 42.81 116 SER A O 1
ATOM 956 N N . GLY A 1 117 ? -8.865 25.484 -18.589 1.00 38.84 117 GLY A N 1
ATOM 957 C CA . GLY A 1 117 ? -7.524 25.544 -17.966 1.00 38.84 117 GLY A CA 1
ATOM 958 C C . GLY A 1 117 ? -7.080 26.878 -17.333 1.00 38.84 117 GLY A C 1
ATOM 959 O O . GLY A 1 117 ? -5.948 27.302 -17.567 1.00 38.84 117 GLY A O 1
ATOM 960 N N . GLY A 1 118 ? -7.946 27.554 -16.575 1.00 35.47 118 GLY A N 1
ATOM 961 C CA . GLY A 1 118 ? -7.727 28.925 -16.130 1.00 35.47 118 GLY A CA 1
ATOM 962 C C . GLY A 1 118 ? -8.380 29.174 -14.781 1.00 35.47 118 GLY A C 1
ATOM 963 O O . GLY A 1 118 ? -9.598 29.210 -14.713 1.00 35.47 118 GLY A O 1
ATOM 964 N N . GLU A 1 119 ? -7.523 29.353 -13.769 1.00 39.31 119 GLU A N 1
ATOM 965 C CA . GLU A 1 119 ? -7.775 29.829 -12.400 1.00 39.31 119 GLU A CA 1
ATOM 966 C C . GLU A 1 119 ? -9.170 29.556 -11.814 1.00 39.31 119 GLU A C 1
ATOM 968 O O . GLU A 1 119 ? -10.145 30.258 -12.081 1.00 39.31 119 GLU A O 1
ATOM 973 N N . ALA A 1 120 ? -9.207 28.569 -10.913 1.00 40.19 120 ALA A N 1
ATOM 974 C CA . ALA A 1 120 ? -10.368 28.189 -10.125 1.00 40.19 120 ALA A CA 1
ATOM 975 C C . ALA A 1 120 ? -11.097 29.413 -9.546 1.00 40.19 120 ALA A C 1
ATOM 977 O O . ALA A 1 120 ? -10.568 30.134 -8.697 1.00 40.19 120 ALA A O 1
ATOM 978 N N . VAL A 1 121 ? -12.356 29.600 -9.941 1.00 38.25 121 VAL A N 1
ATOM 979 C CA . VAL A 1 121 ? -13.252 30.543 -9.269 1.00 38.25 121 VAL A CA 1
ATOM 980 C C . VAL A 1 121 ? -13.623 29.934 -7.920 1.00 38.25 121 VAL A C 1
ATOM 982 O O . VAL A 1 121 ? -14.526 29.103 -7.813 1.00 38.25 121 VAL A O 1
ATOM 985 N N . ALA A 1 122 ? -12.895 30.323 -6.873 1.00 41.53 122 ALA A N 1
ATOM 986 C CA . ALA A 1 122 ? -13.317 30.084 -5.504 1.00 41.53 122 ALA A CA 1
ATOM 987 C C . ALA A 1 122 ? -14.681 30.760 -5.307 1.00 41.53 122 ALA A C 1
ATOM 989 O O . ALA A 1 122 ? -14.802 31.980 -5.425 1.00 41.53 122 ALA A O 1
ATOM 990 N N . GLY A 1 123 ? -15.722 29.970 -5.037 1.00 38.22 123 GLY A N 1
ATOM 991 C CA . GLY A 1 123 ? -16.983 30.515 -4.548 1.00 38.22 123 GLY A CA 1
ATOM 992 C C . GLY A 1 123 ? -16.698 31.339 -3.294 1.00 38.22 123 GLY A C 1
ATOM 993 O O . GLY A 1 123 ? -16.098 30.832 -2.349 1.00 38.22 123 GLY A O 1
ATOM 994 N N . GLU A 1 124 ? -17.067 32.616 -3.329 1.00 31.09 124 GLU A N 1
ATOM 995 C CA . GLU A 1 124 ? -16.811 33.599 -2.281 1.00 31.09 124 GLU A CA 1
ATOM 996 C C . GLU A 1 124 ? -17.412 33.123 -0.945 1.00 31.09 124 GLU A C 1
ATOM 998 O O . GLU A 1 124 ? -18.626 33.145 -0.741 1.00 31.09 124 GLU A O 1
ATOM 1003 N N . VAL A 1 125 ? -16.553 32.672 -0.028 1.00 36.00 125 VAL A N 1
ATOM 1004 C CA . VAL A 1 125 ? -16.883 32.521 1.392 1.00 36.00 125 VAL A CA 1
ATOM 1005 C C . VAL A 1 125 ? -16.256 33.716 2.092 1.00 36.00 125 VAL A C 1
ATOM 1007 O O . VAL A 1 125 ? -15.036 33.847 2.170 1.00 36.00 125 VAL A O 1
ATOM 1010 N N . ALA A 1 126 ? -17.105 34.642 2.526 1.00 31.02 126 ALA A N 1
ATOM 1011 C CA . ALA A 1 126 ? -16.674 35.874 3.160 1.00 31.02 126 ALA A CA 1
ATOM 1012 C C . ALA A 1 126 ? -15.941 35.587 4.480 1.00 31.02 126 ALA A C 1
ATOM 1014 O O . ALA A 1 126 ? -16.533 35.076 5.428 1.00 31.02 126 ALA A O 1
ATOM 1015 N N . GLY A 1 127 ? -14.681 36.023 4.540 1.00 32.66 127 GLY A N 1
ATOM 1016 C CA . GLY A 1 127 ? -13.957 36.270 5.781 1.00 32.66 127 GLY A CA 1
ATOM 1017 C C . GLY A 1 127 ? -13.060 35.131 6.239 1.00 32.66 127 GLY A C 1
ATOM 1018 O O . GLY A 1 127 ? -13.395 34.470 7.209 1.00 32.66 127 GLY A O 1
ATOM 1019 N N . LEU A 1 128 ? -11.911 34.966 5.581 1.00 34.47 128 LEU A N 1
ATOM 1020 C CA . LEU A 1 128 ? -10.601 34.635 6.162 1.00 34.47 128 LEU A 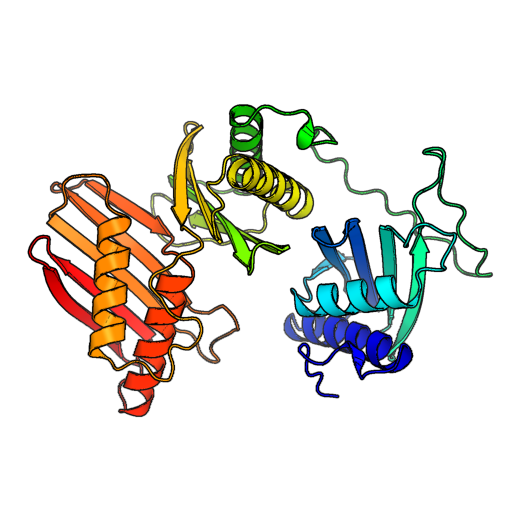CA 1
ATOM 1021 C C . LEU A 1 128 ? -9.586 34.632 5.009 1.00 34.47 128 LEU A C 1
ATOM 1023 O O . LEU A 1 128 ? -9.841 34.022 3.972 1.00 34.47 128 LEU A O 1
ATOM 1027 N N . ASP A 1 129 ? -8.465 35.340 5.168 1.00 32.66 129 ASP A N 1
ATOM 1028 C CA . ASP A 1 129 ? -7.407 35.402 4.157 1.00 32.66 129 ASP A CA 1
ATOM 1029 C C . ASP A 1 129 ? -6.967 33.978 3.786 1.00 32.66 129 ASP A C 1
ATOM 1031 O O . ASP A 1 129 ? -6.538 33.192 4.639 1.00 32.66 129 ASP A O 1
ATOM 1035 N N . ALA A 1 130 ? -7.128 33.622 2.509 1.00 36.84 130 ALA A N 1
ATOM 1036 C CA . ALA A 1 130 ? -6.685 32.346 1.981 1.00 36.84 130 ALA A CA 1
ATOM 1037 C C . ALA A 1 130 ? -5.176 32.229 2.222 1.00 36.84 130 ALA A C 1
ATOM 1039 O O . ALA A 1 130 ? -4.388 33.005 1.685 1.00 36.84 130 ALA A O 1
ATOM 1040 N N . ILE A 1 131 ? -4.762 31.263 3.042 1.00 37.22 131 ILE A N 1
ATOM 1041 C CA . ILE A 1 131 ? -3.350 30.896 3.134 1.00 37.22 131 ILE A CA 1
ATOM 1042 C C . ILE A 1 131 ? -3.010 30.236 1.798 1.00 37.22 131 ILE A C 1
ATOM 1044 O O . ILE A 1 131 ? -3.307 29.057 1.587 1.00 37.22 131 ILE A O 1
ATOM 1048 N N . GLU A 1 132 ? -2.451 31.020 0.879 1.00 34.88 132 GLU A N 1
ATOM 1049 C CA . GLU A 1 132 ? -2.002 30.550 -0.424 1.00 34.88 132 GLU A CA 1
ATOM 1050 C C . GLU A 1 132 ? -0.936 29.470 -0.212 1.00 34.88 132 GLU A C 1
ATOM 1052 O O . GLU A 1 132 ? 0.121 29.686 0.387 1.00 34.88 132 GLU A O 1
ATOM 1057 N N . TYR A 1 133 ? -1.256 28.249 -0.635 1.00 38.72 133 TYR A N 1
ATOM 1058 C CA . TYR A 1 133 ? -0.316 27.143 -0.610 1.00 38.72 133 TYR A CA 1
ATOM 1059 C C . TYR A 1 133 ? 0.695 27.339 -1.734 1.00 38.72 133 TYR A C 1
ATOM 1061 O O . TYR A 1 133 ? 0.410 27.038 -2.890 1.00 38.72 133 TYR A O 1
ATOM 1069 N N . VAL A 1 134 ? 1.889 27.800 -1.375 1.00 35.19 134 VAL A N 1
ATOM 1070 C CA . VAL A 1 134 ? 3.064 27.705 -2.239 1.00 35.19 134 VAL A CA 1
ATOM 1071 C C . VAL A 1 134 ? 3.811 26.433 -1.821 1.00 35.19 134 VAL A C 1
ATOM 1073 O O . VAL A 1 134 ? 4.441 26.438 -0.758 1.00 35.19 134 VAL A O 1
ATOM 1076 N N . PRO A 1 135 ? 3.706 25.312 -2.564 1.00 38.00 135 PRO A N 1
ATOM 1077 C CA . PRO A 1 135 ? 4.544 24.147 -2.294 1.00 38.00 135 PRO A CA 1
ATOM 1078 C C . PRO A 1 135 ? 6.015 24.586 -2.317 1.00 38.00 135 PRO A C 1
ATOM 1080 O O . PRO A 1 135 ? 6.371 25.418 -3.159 1.00 38.00 135 PRO A O 1
ATOM 1083 N N . PRO A 1 136 ? 6.889 24.066 -1.431 1.00 36.31 136 PRO A N 1
ATOM 1084 C CA . PRO A 1 136 ? 8.321 24.271 -1.608 1.00 36.31 136 PRO A CA 1
ATOM 1085 C C . PRO A 1 136 ? 8.670 23.829 -3.028 1.00 36.31 136 PRO A C 1
ATOM 1087 O O . PRO A 1 136 ? 8.288 22.725 -3.422 1.00 36.31 136 PRO A O 1
ATOM 1090 N N . GLU A 1 137 ? 9.325 24.698 -3.809 1.00 37.34 137 GLU A N 1
ATOM 1091 C CA . GLU A 1 137 ? 9.700 24.341 -5.176 1.00 37.34 137 GLU A CA 1
ATOM 1092 C C . GLU A 1 137 ? 10.452 23.009 -5.117 1.00 37.34 137 GLU A C 1
ATOM 1094 O O . GLU A 1 137 ? 11.481 22.918 -4.430 1.00 37.34 137 GLU A O 1
ATOM 1099 N N . PRO A 1 138 ? 9.948 21.955 -5.781 1.00 43.56 138 PRO A N 1
ATOM 1100 C CA . PRO A 1 138 ? 10.649 20.697 -5.771 1.00 43.56 138 PRO A CA 1
ATOM 1101 C C . PRO A 1 138 ? 12.004 20.957 -6.427 1.00 43.56 138 PRO A C 1
ATOM 1103 O O . PRO A 1 138 ? 12.095 21.385 -7.578 1.00 43.56 138 PRO A O 1
ATOM 1106 N N . THR A 1 139 ? 13.084 20.699 -5.686 1.00 47.44 139 THR A N 1
ATOM 1107 C CA . THR A 1 139 ? 14.463 20.798 -6.207 1.00 47.44 139 THR A CA 1
ATOM 1108 C C . THR A 1 139 ? 14.700 19.859 -7.398 1.00 47.44 139 THR A C 1
ATOM 1110 O O . THR A 1 139 ? 15.707 19.962 -8.097 1.00 47.44 139 THR A O 1
ATOM 1113 N N . PHE A 1 140 ? 13.733 18.977 -7.657 1.00 53.62 140 PHE A N 1
ATOM 1114 C CA . PHE A 1 140 ? 13.631 18.069 -8.777 1.00 53.62 140 PHE A CA 1
ATOM 1115 C C . PHE A 1 140 ? 12.341 18.369 -9.565 1.00 53.62 140 PHE A C 1
ATOM 1117 O O . PHE A 1 140 ? 11.241 18.066 -9.110 1.00 53.62 140 PHE A O 1
ATOM 1124 N N . LYS A 1 141 ? 12.455 19.003 -10.741 1.00 58.88 141 LYS A N 1
ATOM 1125 C CA . LYS A 1 141 ? 11.291 19.337 -11.583 1.00 58.88 141 LYS A CA 1
ATOM 1126 C C . LYS A 1 141 ? 10.757 18.088 -12.276 1.00 58.88 141 LYS A C 1
ATOM 1128 O O . LYS A 1 141 ? 11.246 17.715 -13.337 1.00 58.88 141 LYS A O 1
ATOM 1133 N N . LEU A 1 142 ? 9.756 17.469 -11.667 1.00 57.12 142 LEU A N 1
ATOM 1134 C CA . LEU A 1 142 ? 9.013 16.353 -12.242 1.00 57.12 142 LEU A CA 1
ATOM 1135 C C . LEU A 1 142 ? 8.258 16.840 -13.495 1.00 57.12 142 LEU A C 1
ATOM 1137 O O . LEU A 1 142 ? 7.637 17.907 -13.444 1.00 57.12 142 LEU A O 1
ATOM 1141 N N . PRO A 1 143 ? 8.289 16.121 -14.632 1.00 63.44 143 PRO A N 1
ATOM 1142 C CA . PRO A 1 143 ? 7.362 16.387 -15.719 1.00 63.44 143 PRO A CA 1
ATOM 1143 C C . PRO A 1 143 ? 5.940 16.231 -15.176 1.00 63.44 143 PRO A C 1
ATOM 1145 O O . PRO A 1 143 ? 5.612 15.254 -14.502 1.00 63.44 143 PRO A O 1
ATOM 1148 N N . ALA A 1 144 ? 5.104 17.234 -15.447 1.00 63.94 144 ALA A N 1
ATOM 1149 C CA . ALA A 1 144 ? 3.768 17.327 -14.864 1.00 63.94 144 ALA A CA 1
ATOM 1150 C C . ALA A 1 144 ? 2.852 16.155 -15.268 1.00 63.94 144 ALA A C 1
ATOM 1152 O O . ALA A 1 144 ? 1.898 15.845 -14.550 1.00 63.94 144 ALA A O 1
ATOM 1153 N N . ASP A 1 145 ? 3.160 15.492 -16.386 1.00 81.50 145 ASP A N 1
ATOM 1154 C CA . ASP A 1 145 ? 2.338 14.447 -16.984 1.00 81.50 145 ASP A CA 1
ATOM 1155 C C . ASP A 1 145 ? 3.132 13.138 -17.200 1.00 81.50 145 ASP A C 1
ATOM 1157 O O . ASP A 1 145 ? 3.953 13.061 -18.120 1.00 81.50 145 ASP A O 1
ATOM 1161 N N . PRO A 1 146 ? 2.900 12.089 -16.384 1.00 83.88 146 PRO A N 1
ATOM 1162 C CA . PRO A 1 146 ? 3.545 10.789 -16.565 1.00 83.88 146 PRO A CA 1
ATOM 1163 C C . PRO A 1 146 ? 3.094 10.071 -17.848 1.00 83.88 146 PRO A C 1
ATOM 1165 O O . PRO A 1 146 ? 3.812 9.205 -18.347 1.00 83.88 146 PRO A O 1
ATOM 1168 N N . THR A 1 147 ? 1.943 10.428 -18.431 1.00 84.50 147 THR A N 1
ATOM 1169 C CA . THR A 1 147 ? 1.426 9.762 -19.638 1.00 84.50 147 THR A CA 1
ATOM 1170 C C . THR A 1 147 ? 2.282 10.039 -20.876 1.00 84.50 147 THR A C 1
ATOM 1172 O O . THR A 1 147 ? 2.315 9.218 -21.793 1.00 84.50 147 THR A O 1
ATOM 1175 N N . ALA A 1 148 ? 3.032 11.146 -20.877 1.00 87.88 148 ALA A N 1
ATOM 1176 C CA . ALA A 1 148 ? 3.920 11.545 -21.967 1.00 87.88 148 ALA A CA 1
ATOM 1177 C C . ALA A 1 148 ? 5.287 10.834 -21.957 1.00 87.88 148 ALA A C 1
ATOM 1179 O O . ALA A 1 148 ? 6.030 10.931 -22.933 1.00 87.88 148 ALA A O 1
ATOM 1180 N N . LEU A 1 149 ? 5.635 10.138 -20.872 1.00 89.06 149 LEU A N 1
ATOM 1181 C CA . LEU A 1 149 ? 6.938 9.495 -20.704 1.00 89.06 149 LEU A CA 1
ATOM 1182 C C . LEU A 1 149 ? 6.953 8.085 -21.294 1.00 89.06 149 LEU A C 1
ATOM 1184 O O . LEU A 1 149 ? 5.938 7.398 -21.311 1.00 89.06 149 LEU A O 1
ATOM 1188 N N . SER A 1 150 ? 8.099 7.594 -21.739 1.00 92.31 150 SER A N 1
ATOM 1189 C CA . SER A 1 150 ? 8.318 6.167 -21.995 1.00 92.31 150 SER A CA 1
ATOM 1190 C C . SER A 1 150 ? 8.345 5.363 -20.688 1.00 92.31 150 SER A C 1
ATOM 1192 O O . SER A 1 150 ? 8.448 5.915 -19.596 1.00 92.31 150 SER A O 1
ATOM 1194 N N . GLU A 1 151 ? 8.217 4.038 -20.780 1.00 90.44 151 GLU A N 1
ATOM 1195 C CA . GLU A 1 151 ? 8.278 3.169 -19.598 1.00 90.44 151 GLU A CA 1
ATOM 1196 C C . GLU A 1 151 ? 9.630 3.269 -18.876 1.00 90.44 151 GLU A C 1
ATOM 1198 O O . GLU A 1 151 ? 9.666 3.390 -17.653 1.00 90.44 151 GLU A O 1
ATOM 1203 N N . ASP A 1 152 ? 10.737 3.299 -19.620 1.00 89.69 152 ASP A N 1
ATOM 1204 C CA . ASP A 1 152 ? 12.068 3.451 -19.030 1.00 89.69 152 ASP A CA 1
ATOM 1205 C C . ASP A 1 152 ? 12.252 4.822 -18.371 1.00 89.69 152 ASP A C 1
ATOM 1207 O O . ASP A 1 152 ? 12.840 4.901 -17.295 1.00 89.69 152 ASP A O 1
ATOM 1211 N N . GLU A 1 153 ? 11.681 5.888 -18.942 1.00 90.50 153 GLU A N 1
ATOM 1212 C CA . GLU A 1 153 ? 11.653 7.198 -18.284 1.00 90.50 153 GLU A CA 1
ATOM 1213 C C . GLU A 1 153 ? 10.852 7.147 -16.978 1.00 90.50 153 GLU A C 1
ATOM 1215 O O . GLU A 1 153 ? 11.319 7.676 -15.972 1.00 90.50 153 GLU A O 1
ATOM 1220 N N . LEU A 1 154 ? 9.690 6.481 -16.943 1.00 90.50 154 LEU A N 1
ATOM 1221 C CA . LEU A 1 154 ? 8.921 6.312 -15.703 1.00 90.50 154 LEU A CA 1
ATOM 1222 C C . LEU A 1 154 ? 9.761 5.623 -14.612 1.00 90.50 154 LEU A C 1
ATOM 1224 O O . LEU A 1 154 ? 9.765 6.079 -13.469 1.00 90.50 154 LEU A O 1
ATOM 1228 N N . TYR A 1 155 ? 10.502 4.563 -14.952 1.00 89.50 155 TYR A N 1
ATOM 1229 C CA . TYR A 1 155 ? 11.383 3.877 -14.000 1.00 89.50 155 TYR A CA 1
ATOM 1230 C C . TYR A 1 155 ? 12.571 4.730 -13.556 1.00 89.50 155 TYR A C 1
ATOM 1232 O O . TYR A 1 155 ? 12.867 4.764 -12.362 1.00 89.50 155 TYR A O 1
ATOM 1240 N N . GLU A 1 156 ? 13.223 5.439 -14.478 1.00 88.81 156 GLU A N 1
ATOM 1241 C CA . GLU A 1 156 ? 14.308 6.368 -14.147 1.00 88.81 156 GLU A CA 1
ATOM 1242 C C . GLU A 1 156 ? 13.821 7.424 -13.144 1.00 88.81 156 GLU A C 1
ATOM 1244 O O . GLU A 1 156 ? 14.487 7.704 -12.148 1.00 88.81 156 GLU A O 1
ATOM 1249 N N . TRP A 1 157 ? 12.605 7.944 -13.324 1.00 87.06 157 TRP A N 1
ATOM 1250 C CA . TRP A 1 157 ? 11.998 8.882 -12.378 1.00 87.06 157 TRP A CA 1
ATOM 1251 C C . TRP A 1 157 ? 11.787 8.282 -10.985 1.00 87.06 157 TRP A C 1
ATOM 1253 O O . TRP A 1 157 ? 12.127 8.932 -9.992 1.00 87.06 157 TRP A O 1
ATOM 1263 N N . LEU A 1 158 ? 11.289 7.045 -10.886 1.00 86.19 158 LEU A N 1
ATOM 1264 C CA . LEU A 1 158 ? 11.157 6.352 -9.599 1.00 86.19 158 LEU A CA 1
ATOM 1265 C C . LEU A 1 158 ? 12.525 6.185 -8.912 1.00 86.19 158 LEU A C 1
ATOM 1267 O O . LEU A 1 158 ? 12.649 6.454 -7.717 1.00 86.19 158 LEU A O 1
ATOM 1271 N N . VAL A 1 159 ? 13.571 5.823 -9.663 1.00 87.62 159 VAL A N 1
ATOM 1272 C CA . VAL A 1 159 ? 14.952 5.687 -9.159 1.00 87.62 159 VAL A CA 1
ATOM 1273 C C . VAL A 1 159 ? 15.487 7.004 -8.610 1.00 87.62 159 VAL A C 1
ATOM 1275 O O . VAL A 1 159 ? 16.050 7.037 -7.513 1.00 87.62 159 VAL A O 1
ATOM 1278 N N . GLN A 1 160 ? 15.309 8.100 -9.347 1.00 85.44 160 GLN A N 1
ATOM 1279 C CA . GLN A 1 160 ? 15.750 9.420 -8.900 1.00 85.44 160 GLN A CA 1
ATOM 1280 C C . GLN A 1 160 ? 14.974 9.884 -7.661 1.00 85.44 160 GLN A C 1
ATOM 1282 O O . GLN A 1 160 ? 15.572 10.434 -6.736 1.00 85.44 160 GLN A O 1
ATOM 1287 N N . GLY A 1 161 ? 13.669 9.596 -7.591 1.00 82.00 161 GLY A N 1
ATOM 1288 C CA . GLY A 1 161 ? 12.846 9.856 -6.407 1.00 82.00 161 GLY A CA 1
ATOM 1289 C C . GLY A 1 161 ? 13.377 9.149 -5.157 1.00 82.00 161 GLY A C 1
ATOM 1290 O O . GLY A 1 161 ? 13.498 9.769 -4.100 1.00 82.00 161 GLY A O 1
ATOM 1291 N N . VAL A 1 162 ? 13.780 7.881 -5.291 1.00 83.12 162 VAL A N 1
ATOM 1292 C CA . VAL A 1 162 ? 14.413 7.101 -4.214 1.00 83.12 162 VAL A CA 1
ATOM 1293 C C . VAL A 1 162 ? 15.762 7.697 -3.808 1.00 83.12 162 VAL A C 1
ATOM 1295 O O . VAL A 1 162 ? 15.986 7.954 -2.626 1.00 83.12 162 VAL A O 1
ATOM 1298 N N . LYS A 1 163 ? 16.643 7.979 -4.779 1.00 84.44 163 LYS A N 1
ATOM 1299 C CA . LYS A 1 163 ? 17.957 8.607 -4.538 1.00 84.44 163 LYS A CA 1
ATOM 1300 C C . LYS A 1 163 ? 17.834 9.956 -3.834 1.00 84.44 163 LYS A C 1
ATOM 1302 O O . LYS A 1 163 ? 18.684 10.306 -3.023 1.00 84.44 163 LYS A O 1
ATOM 1307 N N . HIS A 1 164 ? 16.782 10.715 -4.136 1.00 82.94 164 HIS A N 1
ATOM 1308 C CA . HIS A 1 164 ? 16.518 11.981 -3.471 1.00 82.94 164 HIS A CA 1
ATOM 1309 C C . HIS A 1 164 ? 15.965 11.792 -2.053 1.00 82.94 164 HIS A C 1
ATOM 1311 O O . HIS A 1 164 ? 16.319 12.572 -1.169 1.00 82.94 164 HIS A O 1
ATOM 1317 N N . ALA A 1 165 ? 15.099 10.801 -1.829 1.00 78.62 165 ALA A N 1
ATOM 1318 C CA . ALA A 1 165 ? 14.456 10.560 -0.538 1.00 78.62 165 ALA A CA 1
ATOM 1319 C C . ALA A 1 165 ? 15.440 10.046 0.525 1.00 78.62 165 ALA A C 1
ATOM 1321 O O . ALA A 1 165 ? 15.426 10.517 1.662 1.00 78.62 165 ALA A O 1
ATOM 1322 N N . VAL A 1 166 ? 16.323 9.115 0.155 1.00 80.06 166 VAL A N 1
ATOM 1323 C CA . VAL A 1 166 ? 17.260 8.485 1.093 1.00 80.06 166 VAL A CA 1
ATOM 1324 C C . VAL A 1 166 ? 18.521 9.342 1.225 1.00 80.06 166 VAL A C 1
ATOM 1326 O O . VAL A 1 166 ? 19.368 9.369 0.334 1.00 80.06 166 VAL A O 1
ATOM 1329 N N . LYS A 1 167 ? 18.633 10.086 2.333 1.00 80.44 167 LYS A N 1
ATOM 1330 C CA . LYS A 1 167 ? 19.748 11.024 2.585 1.00 80.44 167 LYS A CA 1
ATOM 1331 C C . LYS A 1 167 ? 20.995 10.369 3.188 1.00 80.44 167 LYS A C 1
ATOM 1333 O O . LYS A 1 167 ? 22.079 10.942 3.110 1.00 80.44 167 LYS A O 1
ATOM 1338 N N . GLU A 1 168 ? 20.842 9.206 3.806 1.00 81.31 168 GLU A N 1
ATOM 1339 C CA . GLU A 1 168 ? 21.919 8.435 4.436 1.00 81.31 168 GLU A CA 1
ATOM 1340 C C . GLU A 1 168 ? 22.513 7.389 3.478 1.00 81.31 168 GLU A C 1
ATOM 1342 O O . GLU A 1 168 ? 21.887 7.084 2.469 1.00 81.31 168 GLU A O 1
ATOM 1347 N N . PRO A 1 169 ? 23.707 6.826 3.739 1.00 83.56 169 PRO A N 1
ATOM 1348 C CA . PRO A 1 169 ? 24.249 5.739 2.925 1.00 83.56 169 PRO A CA 1
ATOM 1349 C C . PRO A 1 169 ? 23.342 4.499 2.929 1.00 83.56 169 PRO A C 1
ATOM 1351 O O . PRO A 1 169 ? 22.938 4.007 3.982 1.00 83.56 169 PRO A O 1
ATOM 1354 N N . TRP A 1 170 ? 23.069 3.951 1.747 1.00 83.75 170 TRP A N 1
ATOM 1355 C CA . TRP A 1 170 ? 22.213 2.778 1.559 1.00 83.75 170 TRP A CA 1
ATOM 1356 C C . TRP A 1 170 ? 22.824 1.814 0.536 1.00 83.75 170 TRP A C 1
ATOM 1358 O O . TRP A 1 170 ? 23.594 2.226 -0.328 1.00 83.75 170 TRP A O 1
ATOM 1368 N N . GLU A 1 171 ? 22.499 0.523 0.644 1.00 81.50 171 GLU A N 1
ATOM 1369 C CA . GLU A 1 171 ? 22.959 -0.522 -0.292 1.00 81.50 171 GLU A CA 1
ATOM 1370 C C . GLU A 1 171 ? 21.867 -0.900 -1.296 1.00 81.50 171 GLU A C 1
ATOM 1372 O O . GLU A 1 171 ? 22.129 -1.167 -2.467 1.00 81.50 171 GLU A O 1
ATOM 1377 N N . THR A 1 172 ? 20.617 -0.951 -0.842 1.00 81.88 172 THR A N 1
ATOM 1378 C CA . THR A 1 172 ? 19.464 -1.271 -1.682 1.00 81.88 172 THR A CA 1
ATOM 1379 C C . THR A 1 172 ? 18.221 -0.587 -1.132 1.00 81.88 172 THR A C 1
ATOM 1381 O O . THR A 1 172 ? 17.966 -0.604 0.074 1.00 81.88 172 THR A O 1
ATOM 1384 N N . ALA A 1 173 ? 17.425 -0.017 -2.028 1.00 83.25 173 ALA A N 1
ATOM 1385 C CA . ALA A 1 173 ? 16.134 0.571 -1.713 1.00 83.25 173 ALA A CA 1
ATOM 1386 C C . ALA A 1 173 ? 15.018 -0.147 -2.481 1.00 83.25 173 ALA A C 1
ATOM 1388 O O . ALA A 1 173 ? 15.229 -0.620 -3.596 1.00 83.25 173 ALA A O 1
ATOM 1389 N N . PHE A 1 174 ? 13.837 -0.238 -1.875 1.00 82.69 174 PHE A N 1
ATOM 1390 C CA . PHE A 1 174 ? 12.668 -0.921 -2.421 1.00 82.69 174 PHE A CA 1
ATOM 1391 C C . PHE A 1 174 ? 11.486 0.034 -2.448 1.00 82.69 174 PHE A C 1
ATOM 1393 O O . PHE A 1 174 ? 10.862 0.347 -1.435 1.00 82.69 174 PHE A O 1
ATOM 1400 N N . LEU A 1 175 ? 11.134 0.472 -3.640 1.00 82.62 175 LEU A N 1
ATOM 1401 C CA . LEU A 1 175 ? 9.919 1.226 -3.834 1.00 82.62 175 LEU A CA 1
ATOM 1402 C C . LEU A 1 175 ? 8.810 0.259 -4.236 1.00 82.62 175 LEU A C 1
ATOM 1404 O O . LEU A 1 175 ? 8.953 -0.449 -5.228 1.00 82.62 175 LEU A O 1
ATOM 1408 N N . ARG A 1 176 ? 7.711 0.210 -3.486 1.00 82.00 176 ARG A N 1
ATOM 1409 C CA . ARG A 1 176 ? 6.640 -0.755 -3.740 1.00 82.00 176 ARG A CA 1
ATOM 1410 C C . ARG A 1 176 ? 5.293 -0.065 -3.899 1.00 82.00 176 ARG A C 1
ATOM 1412 O O . ARG A 1 176 ? 4.876 0.712 -3.047 1.00 82.00 176 ARG A O 1
ATOM 1419 N N . GLY A 1 177 ? 4.622 -0.385 -4.997 1.00 80.19 177 GLY A N 1
ATOM 1420 C CA . GLY A 1 177 ? 3.258 0.016 -5.308 1.00 80.19 177 GLY A CA 1
ATOM 1421 C C . GLY A 1 177 ? 2.347 -1.203 -5.332 1.00 80.19 177 GLY A C 1
ATOM 1422 O O . GLY A 1 177 ? 2.661 -2.208 -5.959 1.00 80.19 177 GLY A O 1
ATOM 1423 N N . GLU A 1 178 ? 1.213 -1.118 -4.663 1.00 77.12 178 GLU A N 1
ATOM 1424 C CA . GLU A 1 178 ? 0.127 -2.089 -4.688 1.00 77.12 178 GLU A CA 1
ATOM 1425 C C . GLU A 1 178 ? -1.068 -1.476 -5.407 1.00 77.12 178 GLU A C 1
ATOM 1427 O O . GLU A 1 178 ? -1.386 -0.312 -5.182 1.00 77.12 178 GLU A O 1
ATOM 1432 N N . VAL A 1 179 ? -1.753 -2.258 -6.238 1.00 71.12 179 VAL A N 1
ATOM 1433 C CA . VAL A 1 179 ? -3.035 -1.891 -6.846 1.00 71.12 179 VAL A CA 1
ATOM 1434 C C . VAL A 1 179 ? -4.063 -2.952 -6.465 1.00 71.12 179 VAL A C 1
ATOM 1436 O O . VAL A 1 179 ? -4.075 -4.067 -6.987 1.00 71.12 179 VAL A O 1
ATOM 1439 N N . ALA A 1 180 ? -4.933 -2.607 -5.522 1.00 64.12 180 ALA A N 1
ATOM 1440 C CA . ALA A 1 180 ? -6.050 -3.424 -5.090 1.00 64.12 180 ALA A CA 1
ATOM 1441 C C . ALA A 1 180 ? -7.198 -3.370 -6.116 1.00 64.12 180 ALA A C 1
ATOM 1443 O O . ALA A 1 180 ? -7.654 -2.304 -6.539 1.00 64.12 180 ALA A O 1
ATOM 1444 N N . ASN A 1 181 ? -7.698 -4.550 -6.500 1.00 58.91 181 ASN A N 1
ATOM 1445 C CA . ASN A 1 181 ? -8.917 -4.740 -7.302 1.00 58.91 181 ASN A CA 1
ATOM 1446 C C . ASN A 1 181 ? -8.955 -4.002 -8.656 1.00 58.91 181 ASN A C 1
ATOM 1448 O O . ASN A 1 181 ? -10.034 -3.740 -9.186 1.00 58.91 181 ASN A O 1
ATOM 1452 N N . GLY A 1 182 ? -7.792 -3.669 -9.225 1.00 54.69 182 GLY A N 1
ATOM 1453 C CA . GLY A 1 182 ? -7.678 -3.020 -10.534 1.00 54.69 182 GLY A CA 1
ATOM 1454 C C . GLY A 1 182 ? -8.297 -1.623 -10.618 1.00 54.69 182 GLY A C 1
ATOM 1455 O O . GLY A 1 182 ? -8.624 -1.175 -11.716 1.00 54.69 182 GLY A O 1
ATOM 1456 N N . ARG A 1 183 ? -8.514 -0.961 -9.476 1.00 50.12 183 ARG A N 1
ATOM 1457 C CA . ARG A 1 183 ? -9.110 0.382 -9.421 1.00 50.12 183 ARG A CA 1
ATOM 1458 C C . ARG A 1 183 ? -8.401 1.330 -8.471 1.00 50.12 183 ARG A C 1
ATOM 1460 O O . ARG A 1 183 ? -8.440 2.517 -8.721 1.00 50.12 183 ARG A O 1
ATOM 1467 N N . ASP A 1 184 ? -7.744 0.827 -7.430 1.00 56.56 184 ASP A N 1
ATOM 1468 C CA . ASP A 1 184 ? -7.185 1.671 -6.376 1.00 56.56 184 ASP A CA 1
ATOM 1469 C C . ASP A 1 184 ? -5.795 1.173 -5.996 1.00 56.56 184 ASP A C 1
ATOM 1471 O O . ASP A 1 184 ? -5.570 -0.031 -5.947 1.00 56.56 184 ASP A O 1
ATOM 1475 N N . GLY A 1 185 ? -4.857 2.067 -5.700 1.00 53.16 185 GLY A N 1
ATOM 1476 C CA . GLY A 1 185 ? -3.492 1.683 -5.352 1.00 53.16 185 GLY A CA 1
ATOM 1477 C C . GLY A 1 185 ? -2.880 2.511 -4.234 1.00 53.16 185 GLY A C 1
ATOM 1478 O O . GLY A 1 185 ? -3.260 3.654 -3.996 1.00 53.16 185 GLY A O 1
ATOM 1479 N N . GLN A 1 186 ? -1.939 1.904 -3.522 1.00 59.50 186 GLN A N 1
ATOM 1480 C CA . GLN A 1 186 ? -1.092 2.546 -2.524 1.00 59.50 186 GLN A CA 1
ATOM 1481 C C . GLN A 1 186 ? 0.362 2.339 -2.932 1.00 59.50 186 GLN A C 1
ATOM 1483 O O . GLN A 1 186 ? 0.706 1.301 -3.482 1.00 59.50 186 GLN A O 1
ATOM 1488 N N . ALA A 1 187 ? 1.234 3.297 -2.646 1.00 55.62 187 ALA A N 1
ATOM 1489 C CA . ALA A 1 187 ? 2.667 3.137 -2.821 1.00 55.62 187 ALA A CA 1
ATOM 1490 C C . ALA A 1 187 ? 3.360 3.540 -1.531 1.00 55.62 187 ALA A C 1
ATOM 1492 O O . ALA A 1 187 ? 3.042 4.568 -0.933 1.00 55.62 187 ALA A O 1
ATOM 1493 N N . GLY A 1 188 ? 4.302 2.709 -1.113 1.00 58.56 188 GLY A N 1
ATOM 1494 C CA . GLY A 1 188 ? 5.215 2.979 -0.020 1.00 58.56 188 GLY A CA 1
ATOM 1495 C C . GLY A 1 188 ? 6.656 2.889 -0.506 1.00 58.56 188 GLY A C 1
ATOM 1496 O O . GLY A 1 188 ? 6.974 2.203 -1.482 1.00 58.56 188 GLY A O 1
ATOM 1497 N N . LEU A 1 189 ? 7.540 3.602 0.184 1.00 54.88 189 LEU A N 1
ATOM 1498 C CA . LEU A 1 189 ? 8.980 3.481 0.011 1.00 54.88 189 LEU A CA 1
ATOM 1499 C C . LEU A 1 189 ? 9.565 2.840 1.267 1.00 54.88 189 LEU A C 1
ATOM 1501 O O . LEU A 1 189 ? 9.400 3.343 2.377 1.00 54.88 189 LEU A O 1
ATOM 1505 N N . TRP A 1 190 ? 10.271 1.735 1.073 1.00 63.28 190 TRP A N 1
ATOM 1506 C CA . TRP A 1 190 ? 11.042 1.053 2.102 1.00 63.28 190 TRP A CA 1
ATOM 1507 C C . TRP A 1 190 ? 12.493 0.991 1.633 1.00 63.28 190 TRP A C 1
ATOM 1509 O O . TRP A 1 190 ? 12.762 0.834 0.447 1.00 63.28 190 TRP A O 1
ATOM 1519 N N . PHE A 1 191 ? 13.474 1.104 2.517 1.00 59.94 191 PHE A N 1
ATOM 1520 C CA . PHE A 1 191 ? 14.865 0.937 2.091 1.00 59.94 191 PHE A CA 1
ATOM 1521 C C . PHE A 1 191 ? 15.686 0.273 3.177 1.00 59.94 191 PHE A C 1
ATOM 1523 O O . PHE A 1 191 ? 15.375 0.337 4.362 1.00 59.94 191 PHE A O 1
ATOM 1530 N N . ARG A 1 192 ? 16.753 -0.404 2.769 1.00 56.22 192 ARG A N 1
ATOM 1531 C CA . ARG A 1 192 ? 17.700 -0.951 3.727 1.00 56.22 192 ARG A CA 1
ATOM 1532 C C . ARG A 1 192 ? 18.760 0.105 4.010 1.00 56.22 192 ARG A C 1
ATOM 1534 O O . ARG A 1 192 ? 19.467 0.541 3.101 1.00 56.22 192 ARG A O 1
ATOM 1541 N N . SER A 1 193 ? 18.808 0.528 5.264 1.00 51.19 193 SER A N 1
ATOM 1542 C CA . SER A 1 193 ? 19.747 1.513 5.773 1.00 51.19 193 SER A CA 1
ATOM 1543 C C . SER A 1 193 ? 21.078 0.824 6.060 1.00 51.19 193 SER A C 1
ATOM 1545 O O . SER A 1 193 ? 21.132 -0.188 6.753 1.00 51.19 193 SER A O 1
ATOM 1547 N N . SER A 1 194 ? 22.148 1.398 5.510 1.00 49.75 194 SER A N 1
ATOM 1548 C CA . SER A 1 194 ? 23.549 1.087 5.789 1.00 49.75 194 SER A CA 1
ATOM 1549 C C . SER A 1 194 ? 24.070 -0.319 5.437 1.00 49.75 194 SER A C 1
ATOM 1551 O O . SER A 1 194 ? 23.688 -1.343 6.003 1.00 49.75 194 SER A O 1
ATOM 1553 N N . ALA A 1 195 ? 25.100 -0.332 4.583 1.00 50.00 195 ALA A N 1
ATOM 1554 C CA . ALA A 1 195 ? 25.992 -1.476 4.373 1.00 50.00 195 ALA A CA 1
ATOM 1555 C C . ALA A 1 195 ? 26.744 -1.916 5.656 1.00 50.00 195 ALA A C 1
ATOM 1557 O O . ALA A 1 195 ? 27.365 -2.976 5.661 1.00 50.00 195 ALA A O 1
ATOM 1558 N N . GLU A 1 196 ? 26.716 -1.117 6.734 1.00 47.91 196 GLU A N 1
ATOM 1559 C CA . GLU A 1 196 ? 27.414 -1.392 7.998 1.00 47.91 196 GLU A CA 1
ATOM 1560 C C . GLU A 1 196 ? 26.524 -2.050 9.065 1.00 47.91 196 GLU A C 1
ATOM 1562 O O . GLU A 1 196 ? 27.009 -2.914 9.794 1.00 47.91 196 GLU A O 1
ATOM 1567 N N . THR A 1 197 ? 25.244 -1.670 9.180 1.00 60.12 197 THR A N 1
ATOM 1568 C CA . THR A 1 197 ? 24.332 -2.225 10.206 1.00 60.12 197 THR A CA 1
ATOM 1569 C C . THR A 1 197 ? 23.376 -3.269 9.640 1.00 60.12 197 THR A C 1
ATOM 1571 O O . THR A 1 197 ? 22.907 -4.140 10.372 1.00 60.12 197 THR A O 1
ATOM 1574 N N . GLY A 1 198 ? 23.086 -3.206 8.335 1.00 61.09 198 GLY A N 1
ATOM 1575 C CA . GLY A 1 198 ? 22.108 -4.071 7.688 1.00 61.09 198 GLY A CA 1
ATOM 1576 C C . GLY A 1 198 ? 20.675 -3.865 8.188 1.00 61.09 198 GLY A C 1
ATOM 1577 O O . GLY A 1 198 ? 19.823 -4.706 7.878 1.00 61.09 198 GLY A O 1
ATOM 1578 N N . GLU A 1 199 ? 20.414 -2.793 8.942 1.00 62.22 199 GLU A N 1
ATOM 1579 C CA . GLU A 1 199 ? 19.103 -2.446 9.490 1.00 62.22 199 GLU A CA 1
ATOM 1580 C C . GLU A 1 199 ? 18.184 -1.861 8.410 1.00 62.22 199 GLU A C 1
ATOM 1582 O O . GLU A 1 199 ? 18.608 -1.389 7.357 1.00 62.22 199 GLU A O 1
ATOM 1587 N N . LEU A 1 200 ? 16.875 -1.932 8.635 1.00 60.31 200 LEU A N 1
ATOM 1588 C CA . LEU A 1 200 ? 15.899 -1.379 7.704 1.00 60.31 200 LEU A CA 1
ATOM 1589 C C . LEU A 1 200 ? 15.466 0.005 8.151 1.00 60.31 200 LEU A C 1
ATOM 1591 O O . LEU A 1 200 ? 15.017 0.190 9.280 1.00 60.31 200 LEU A O 1
ATOM 1595 N N . GLY A 1 201 ? 15.572 0.948 7.222 1.00 63.50 201 GLY A N 1
ATOM 1596 C CA . GLY A 1 201 ? 14.975 2.261 7.340 1.00 63.50 201 GLY A CA 1
ATOM 1597 C C . GLY A 1 201 ? 13.619 2.297 6.642 1.00 63.50 201 GLY A C 1
ATOM 1598 O O . GLY A 1 201 ? 13.300 1.509 5.748 1.00 63.50 201 GLY A O 1
ATOM 1599 N N . SER A 1 202 ? 12.798 3.256 7.035 1.00 65.88 202 SER A N 1
ATOM 1600 C CA . SER A 1 202 ? 11.662 3.678 6.227 1.00 65.88 202 SER A CA 1
ATOM 1601 C C . SER A 1 202 ? 11.746 5.184 6.068 1.00 65.88 202 SER A C 1
ATOM 1603 O O . SER A 1 202 ? 12.169 5.892 6.981 1.00 65.88 202 SER A O 1
ATOM 1605 N N . ALA A 1 203 ? 11.389 5.675 4.892 1.00 64.62 203 ALA A N 1
ATOM 1606 C CA . ALA A 1 203 ? 11.242 7.098 4.640 1.00 64.62 203 ALA A CA 1
ATOM 1607 C C . ALA A 1 203 ? 10.152 7.235 3.601 1.00 64.62 203 ALA A C 1
ATOM 1609 O O . ALA A 1 203 ? 10.083 6.430 2.666 1.00 64.62 203 ALA A O 1
ATOM 1610 N N . PRO A 1 204 ? 9.318 8.267 3.739 1.00 62.38 204 PRO A N 1
ATOM 1611 C CA . PRO A 1 204 ? 8.414 8.618 2.671 1.00 62.38 204 PRO A CA 1
ATOM 1612 C C . PRO A 1 204 ? 9.221 8.932 1.396 1.00 62.38 204 PRO A C 1
ATOM 1614 O O . PRO A 1 204 ? 10.347 9.438 1.482 1.00 62.38 204 PRO A O 1
ATOM 1617 N N . PRO A 1 205 ? 8.661 8.661 0.204 1.00 67.12 205 PRO A N 1
ATOM 1618 C CA . PRO A 1 205 ? 9.205 9.203 -1.033 1.00 67.12 205 PRO A CA 1
ATOM 1619 C C . PRO A 1 205 ? 9.379 10.722 -0.919 1.00 67.12 205 PRO A C 1
ATOM 1621 O O . PRO A 1 205 ? 8.609 11.381 -0.222 1.00 67.12 205 PRO A O 1
ATOM 1624 N N . ALA A 1 206 ? 10.351 11.285 -1.643 1.00 68.25 206 ALA A N 1
ATOM 1625 C CA . ALA A 1 206 ? 10.576 12.733 -1.673 1.00 68.25 206 ALA A CA 1
ATOM 1626 C C . ALA A 1 206 ? 9.308 13.501 -2.080 1.00 68.25 206 ALA A C 1
ATOM 1628 O O . ALA A 1 206 ? 9.008 14.556 -1.530 1.00 68.25 206 ALA A O 1
ATOM 1629 N N . ASP A 1 207 ? 8.562 12.919 -3.019 1.00 71.69 207 ASP A N 1
ATOM 1630 C CA . ASP A 1 207 ? 7.214 13.318 -3.387 1.00 71.69 207 ASP A CA 1
ATOM 1631 C C . ASP A 1 207 ? 6.344 12.049 -3.496 1.00 71.69 207 ASP A C 1
ATOM 1633 O O . ASP A 1 207 ? 6.403 11.335 -4.510 1.00 71.69 207 ASP A O 1
ATOM 1637 N N . PRO A 1 208 ? 5.567 11.709 -2.449 1.00 67.25 208 PRO A N 1
ATOM 1638 C CA . PRO A 1 208 ? 4.689 10.542 -2.465 1.00 67.25 208 PRO A CA 1
ATOM 1639 C C . PRO A 1 208 ? 3.594 10.648 -3.531 1.00 67.25 208 PRO A C 1
ATOM 1641 O O . PRO A 1 208 ? 3.202 9.631 -4.106 1.00 67.25 208 PRO A O 1
ATOM 1644 N N . HIS A 1 209 ? 3.142 11.871 -3.829 1.00 67.88 209 HIS A N 1
ATOM 1645 C CA . HIS A 1 209 ? 2.087 12.144 -4.801 1.00 67.88 209 HIS A CA 1
ATOM 1646 C C . HIS A 1 209 ? 2.526 11.749 -6.182 1.00 67.88 209 HIS A C 1
ATOM 1648 O O . HIS A 1 209 ? 1.890 10.945 -6.866 1.00 67.88 209 HIS A O 1
ATOM 1654 N N . GLN A 1 210 ? 3.651 12.319 -6.579 1.00 74.81 210 GLN A N 1
ATOM 1655 C CA . GLN A 1 210 ? 4.136 12.094 -7.905 1.00 74.81 210 GLN A CA 1
ATOM 1656 C C . GLN A 1 210 ? 4.550 10.625 -8.047 1.00 74.81 210 GLN A C 1
ATOM 1658 O O . GLN A 1 210 ? 4.124 9.979 -9.000 1.00 74.81 210 GLN A O 1
ATOM 1663 N N . THR A 1 211 ? 5.253 10.054 -7.063 1.00 78.56 211 THR A N 1
ATOM 1664 C CA . THR A 1 211 ? 5.596 8.619 -7.033 1.00 78.56 211 THR A CA 1
ATOM 1665 C C . THR A 1 211 ? 4.387 7.719 -7.317 1.00 78.56 211 THR A C 1
ATOM 1667 O O . THR A 1 211 ? 4.470 6.831 -8.166 1.00 78.56 211 THR A O 1
ATOM 1670 N N . LEU A 1 212 ? 3.246 7.977 -6.669 1.00 75.50 212 LEU A N 1
ATOM 1671 C CA . LEU A 1 212 ? 1.994 7.258 -6.918 1.00 75.50 212 LEU A CA 1
ATOM 1672 C C . LEU A 1 212 ? 1.512 7.398 -8.365 1.00 75.50 212 LEU A C 1
ATOM 1674 O O . LEU A 1 212 ? 1.178 6.395 -8.992 1.00 75.50 212 LEU A O 1
ATOM 1678 N N . ARG A 1 213 ? 1.518 8.614 -8.924 1.00 80.06 213 ARG A N 1
ATOM 1679 C CA . ARG A 1 213 ? 1.112 8.859 -10.322 1.00 80.06 213 ARG A CA 1
ATOM 1680 C C . ARG A 1 213 ? 1.970 8.065 -11.313 1.00 80.06 213 ARG A C 1
ATOM 1682 O O . ARG A 1 213 ? 1.429 7.481 -12.251 1.00 80.06 213 ARG A O 1
ATOM 1689 N N . TYR A 1 214 ? 3.280 7.973 -11.078 1.00 85.50 214 TYR A N 1
ATOM 1690 C CA . TYR A 1 214 ? 4.185 7.143 -11.886 1.00 85.50 214 TYR A CA 1
ATOM 1691 C C . TYR A 1 214 ? 3.849 5.645 -11.782 1.00 85.50 214 TYR A C 1
ATOM 1693 O O . TYR A 1 214 ? 3.780 4.967 -12.808 1.00 85.50 214 TYR A O 1
ATOM 1701 N N . PHE A 1 215 ? 3.583 5.125 -10.576 1.00 85.12 215 PHE A N 1
ATOM 1702 C CA . PHE A 1 215 ? 3.141 3.733 -10.398 1.00 85.12 215 PHE A CA 1
ATOM 1703 C C . PHE A 1 215 ? 1.830 3.436 -11.117 1.00 85.12 215 PHE A C 1
ATOM 1705 O O . PHE A 1 215 ? 1.722 2.409 -11.785 1.00 85.12 215 PHE A O 1
ATOM 1712 N N . PHE A 1 216 ? 0.841 4.322 -10.996 1.00 82.94 216 PHE A N 1
ATOM 1713 C CA . PHE A 1 216 ? -0.442 4.138 -11.663 1.00 82.94 216 PHE A CA 1
ATOM 1714 C C . PHE A 1 216 ? -0.307 4.174 -13.177 1.00 82.94 216 PHE A C 1
ATOM 1716 O O . PHE A 1 216 ? -0.964 3.390 -13.857 1.00 82.94 216 PHE A O 1
ATOM 1723 N N . GLU A 1 217 ? 0.559 5.023 -13.726 1.00 88.19 217 GLU A N 1
ATOM 1724 C CA . GLU A 1 217 ? 0.786 5.024 -15.167 1.00 88.19 217 GLU A CA 1
ATOM 1725 C C . GLU A 1 217 ? 1.474 3.734 -15.640 1.00 88.19 217 GLU A C 1
ATOM 1727 O O . GLU A 1 217 ? 1.037 3.141 -16.630 1.00 88.19 217 GLU A O 1
ATOM 1732 N N . LEU A 1 218 ? 2.472 3.230 -14.900 1.00 90.50 218 LEU A N 1
ATOM 1733 C CA . LEU A 1 218 ? 3.068 1.910 -15.156 1.00 90.50 218 LEU A CA 1
ATOM 1734 C C . LEU A 1 218 ? 2.013 0.796 -15.100 1.00 90.50 218 LEU A C 1
ATOM 1736 O O . LEU A 1 218 ? 1.970 -0.072 -15.973 1.00 90.50 218 LEU A O 1
ATOM 1740 N N . TRP A 1 219 ? 1.121 0.845 -14.110 1.00 88.38 219 TRP A N 1
ATOM 1741 C CA . TRP A 1 219 ? 0.028 -0.111 -13.970 1.00 88.38 219 TRP A CA 1
ATOM 1742 C C . TRP A 1 219 ? -0.944 -0.046 -15.150 1.00 88.38 219 TRP A C 1
ATOM 1744 O O . TRP A 1 219 ? -1.249 -1.068 -15.761 1.00 88.38 219 TRP A O 1
ATOM 1754 N N . ARG A 1 220 ? -1.393 1.159 -15.527 1.00 84.12 220 ARG A N 1
ATOM 1755 C CA . ARG A 1 220 ? -2.313 1.387 -16.654 1.00 84.12 220 ARG A CA 1
ATOM 1756 C C . ARG A 1 220 ? -1.734 0.870 -17.967 1.00 84.12 220 ARG A C 1
ATOM 1758 O O . ARG A 1 220 ? -2.487 0.422 -18.831 1.00 84.12 220 ARG A O 1
ATOM 1765 N N . ARG A 1 221 ? -0.417 0.963 -18.166 1.00 90.00 221 ARG A N 1
ATOM 1766 C CA . ARG A 1 221 ? 0.257 0.413 -19.356 1.00 90.00 221 ARG A CA 1
ATOM 1767 C C . ARG A 1 221 ? 0.247 -1.105 -19.352 1.00 90.00 221 ARG A C 1
ATOM 1769 O O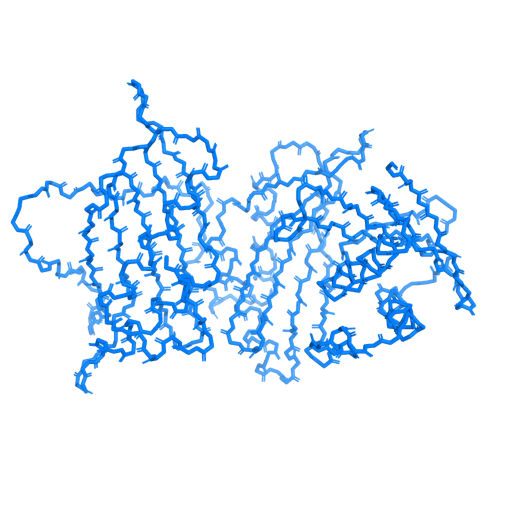 . ARG A 1 221 ? -0.196 -1.693 -20.335 1.00 90.00 221 ARG A O 1
ATOM 1776 N N . ALA A 1 222 ? 0.635 -1.712 -18.237 1.00 86.81 222 ALA A N 1
ATOM 1777 C CA . ALA A 1 222 ? 0.619 -3.160 -18.072 1.00 86.81 222 ALA A CA 1
ATOM 1778 C C . ALA A 1 222 ? -0.805 -3.730 -18.255 1.00 86.81 222 ALA A C 1
ATOM 1780 O O . ALA A 1 222 ? -1.023 -4.654 -19.035 1.00 86.81 222 ALA A O 1
ATOM 1781 N N . ALA A 1 223 ? -1.815 -3.086 -17.659 1.00 83.06 223 ALA A N 1
ATOM 1782 C CA . ALA A 1 223 ? -3.222 -3.444 -17.831 1.00 83.06 223 ALA A CA 1
ATOM 1783 C C . ALA A 1 223 ? -3.697 -3.328 -19.293 1.00 83.06 223 ALA A C 1
ATOM 1785 O O . ALA A 1 223 ? -4.373 -4.227 -19.790 1.00 83.06 223 ALA A O 1
ATOM 1786 N N . ARG A 1 224 ? -3.314 -2.260 -20.014 1.00 86.38 224 ARG A N 1
ATOM 1787 C CA . ARG A 1 224 ? -3.615 -2.097 -21.452 1.00 86.38 224 ARG A CA 1
ATOM 1788 C C . ARG A 1 224 ? -2.945 -3.162 -22.324 1.00 86.38 224 ARG A C 1
ATOM 1790 O O . ARG A 1 224 ? -3.504 -3.520 -23.358 1.00 86.38 224 ARG A O 1
ATOM 1797 N N . ALA A 1 225 ? -1.787 -3.670 -21.910 1.00 89.69 225 ALA A N 1
ATOM 1798 C CA . ALA A 1 225 ? -1.091 -4.770 -22.570 1.00 89.69 225 ALA A CA 1
ATOM 1799 C C . ALA A 1 225 ? -1.686 -6.157 -22.248 1.00 89.69 225 ALA A C 1
ATOM 1801 O O . ALA A 1 225 ? -1.281 -7.143 -22.855 1.00 89.69 225 ALA A O 1
ATOM 1802 N N . GLY A 1 226 ? -2.664 -6.243 -21.336 1.00 86.19 226 GLY A N 1
ATOM 1803 C CA . GLY A 1 226 ? -3.237 -7.514 -20.882 1.00 86.19 226 GLY A CA 1
ATOM 1804 C C . GLY A 1 226 ? -2.426 -8.203 -19.782 1.00 86.19 226 GLY A C 1
ATOM 1805 O O . GLY A 1 226 ? -2.700 -9.355 -19.464 1.00 86.19 226 GLY A O 1
ATOM 1806 N N . GLU A 1 227 ? -1.471 -7.497 -19.177 1.00 87.50 227 GLU A N 1
ATOM 1807 C CA . GLU A 1 227 ? -0.589 -7.989 -18.114 1.00 87.50 227 GLU A CA 1
ATOM 1808 C C . GLU A 1 227 ? -0.715 -7.117 -16.849 1.00 87.50 227 GLU A C 1
ATOM 1810 O O . GLU A 1 227 ? 0.278 -6.569 -16.365 1.00 87.50 227 GLU A O 1
ATOM 1815 N N . PRO A 1 228 ? -1.929 -6.901 -16.300 1.00 85.44 228 PRO A N 1
ATOM 1816 C CA . PRO A 1 228 ? -2.061 -6.137 -15.067 1.00 85.44 228 PRO A CA 1
ATOM 1817 C C . PRO A 1 228 ? -1.275 -6.821 -13.944 1.00 85.44 228 PRO A C 1
ATOM 1819 O O . PRO A 1 228 ? -1.210 -8.045 -13.872 1.00 85.44 228 PRO A O 1
ATOM 1822 N N . TRP A 1 229 ? -0.729 -6.027 -13.031 1.00 86.56 229 TRP A N 1
ATOM 1823 C CA . TRP A 1 229 ? -0.121 -6.502 -11.790 1.00 86.56 229 TRP A CA 1
ATOM 1824 C C . TRP A 1 229 ? -0.937 -5.998 -10.593 1.00 86.56 229 TRP A C 1
ATOM 1826 O O . TRP A 1 229 ? -1.556 -4.937 -10.656 1.00 86.56 229 TRP A O 1
ATOM 1836 N N . SER A 1 230 ? -0.976 -6.761 -9.501 1.00 79.19 230 SER A N 1
ATOM 1837 C CA . SER A 1 230 ? -1.526 -6.309 -8.213 1.00 79.19 230 SER A CA 1
ATOM 1838 C C . SER A 1 230 ? -0.472 -5.650 -7.334 1.00 79.19 230 SER A C 1
ATOM 1840 O O . SER A 1 230 ? -0.805 -4.914 -6.413 1.00 79.19 230 SER A O 1
ATOM 1842 N N . GLU A 1 231 ? 0.805 -5.924 -7.593 1.00 84.00 231 GLU A N 1
ATOM 1843 C CA . GLU A 1 231 ? 1.919 -5.293 -6.895 1.00 84.00 231 GLU A CA 1
ATOM 1844 C C . GLU A 1 231 ? 3.129 -5.165 -7.824 1.00 84.00 231 GLU A C 1
ATOM 1846 O O . GLU A 1 231 ? 3.414 -6.065 -8.614 1.00 84.00 231 GLU A O 1
ATOM 1851 N N . LEU A 1 232 ? 3.843 -4.051 -7.701 1.00 86.25 232 LEU A N 1
ATOM 1852 C CA . LEU A 1 232 ? 5.132 -3.795 -8.322 1.00 86.25 232 LEU A CA 1
ATOM 1853 C C . LEU A 1 232 ? 6.118 -3.381 -7.232 1.00 86.25 232 LEU A C 1
ATOM 1855 O O . LEU A 1 232 ? 5.934 -2.356 -6.580 1.00 86.25 232 LEU A O 1
ATOM 1859 N N . THR A 1 233 ? 7.197 -4.143 -7.083 1.00 85.06 233 THR A N 1
ATOM 1860 C CA . THR A 1 233 ? 8.365 -3.748 -6.294 1.00 85.06 233 THR A CA 1
ATOM 1861 C C . THR A 1 233 ? 9.507 -3.375 -7.237 1.00 85.06 233 THR A C 1
ATOM 1863 O O . THR A 1 233 ? 9.947 -4.177 -8.061 1.00 85.06 233 THR A O 1
ATOM 1866 N N . VAL A 1 234 ? 9.992 -2.143 -7.114 1.00 87.12 234 VAL A N 1
ATOM 1867 C CA . VAL A 1 234 ? 11.165 -1.606 -7.803 1.00 87.12 234 VAL A CA 1
ATOM 1868 C C . VAL A 1 234 ? 12.324 -1.595 -6.815 1.00 87.12 234 VAL A C 1
ATOM 1870 O O . VAL A 1 234 ? 12.376 -0.780 -5.895 1.00 87.12 234 VAL A O 1
ATOM 1873 N N . GLN A 1 235 ? 13.253 -2.523 -7.000 1.00 87.19 235 GLN A N 1
ATOM 1874 C CA . GLN A 1 235 ? 14.515 -2.557 -6.281 1.00 87.19 235 GLN A CA 1
ATOM 1875 C C . GLN A 1 235 ? 15.519 -1.652 -6.998 1.00 87.19 235 GLN A C 1
ATOM 1877 O O . GLN A 1 235 ? 15.732 -1.784 -8.203 1.00 87.19 235 GLN A O 1
ATOM 1882 N N . VAL A 1 236 ? 16.148 -0.759 -6.245 1.00 87.38 236 VAL A N 1
ATOM 1883 C CA . VAL A 1 236 ? 17.125 0.218 -6.726 1.00 87.38 236 VAL A CA 1
ATOM 1884 C C . VAL A 1 236 ? 18.441 0.000 -5.986 1.00 87.38 236 VAL A C 1
ATOM 1886 O O . VAL A 1 236 ? 18.423 -0.249 -4.779 1.00 87.38 236 VAL A O 1
ATOM 1889 N N . THR A 1 237 ? 19.570 0.113 -6.685 1.00 86.69 237 THR A N 1
ATOM 1890 C CA . THR A 1 237 ? 20.928 0.138 -6.112 1.00 86.69 237 THR A CA 1
ATOM 1891 C C . THR A 1 237 ? 21.580 1.523 -6.285 1.00 86.69 237 THR A C 1
ATOM 1893 O O . THR A 1 237 ? 21.177 2.290 -7.170 1.00 86.69 237 THR A O 1
ATOM 1896 N N . PRO A 1 238 ? 22.576 1.905 -5.456 1.00 84.75 238 PRO A N 1
ATOM 1897 C CA . PRO A 1 238 ? 23.180 3.243 -5.493 1.00 84.75 238 PRO A CA 1
ATOM 1898 C C . PRO A 1 238 ? 23.766 3.632 -6.855 1.00 84.75 238 PRO A C 1
ATOM 1900 O O . PRO A 1 238 ? 23.666 4.787 -7.277 1.00 84.75 238 PRO A O 1
ATOM 1903 N N . ASP A 1 239 ? 24.313 2.657 -7.580 1.00 85.38 239 ASP A N 1
ATOM 1904 C CA . ASP A 1 239 ? 24.861 2.804 -8.933 1.00 85.38 239 ASP A CA 1
ATOM 1905 C C . ASP A 1 239 ? 23.788 2.988 -10.024 1.00 85.38 239 ASP A C 1
ATOM 1907 O O . ASP A 1 239 ? 24.123 3.259 -11.173 1.00 85.38 239 ASP A O 1
ATOM 1911 N N . GLY A 1 240 ? 22.500 2.931 -9.669 1.00 83.19 240 GLY A N 1
ATOM 1912 C CA . GLY A 1 240 ? 21.383 3.060 -10.605 1.00 83.19 240 GLY A CA 1
ATOM 1913 C C . GLY A 1 240 ? 20.909 1.739 -11.204 1.00 83.19 240 GLY A C 1
ATOM 1914 O O . GLY A 1 240 ? 20.086 1.767 -12.113 1.00 83.19 240 GLY A O 1
ATOM 1915 N N . GLY A 1 241 ? 21.383 0.594 -10.708 1.00 85.06 241 GLY A N 1
ATOM 1916 C CA . GLY A 1 241 ? 20.780 -0.693 -11.040 1.00 85.06 241 GLY A CA 1
ATOM 1917 C C . GLY A 1 241 ? 19.308 -0.739 -10.620 1.00 85.06 241 GLY A C 1
ATOM 1918 O O . GLY A 1 241 ? 18.935 -0.285 -9.535 1.00 85.06 241 GLY A O 1
ATOM 1919 N N . VAL A 1 242 ? 18.469 -1.282 -11.503 1.00 86.38 242 VAL A N 1
ATOM 1920 C CA . VAL A 1 242 ? 17.024 -1.414 -11.292 1.00 86.38 242 VAL A CA 1
ATOM 1921 C C . VAL A 1 242 ? 16.612 -2.854 -11.522 1.00 86.38 242 VAL A C 1
ATOM 1923 O O . VAL A 1 242 ? 16.888 -3.425 -12.577 1.00 86.38 242 VAL A O 1
ATOM 1926 N N . ARG A 1 243 ? 15.893 -3.425 -10.559 1.00 85.12 243 ARG A N 1
ATOM 1927 C CA . ARG A 1 243 ? 15.205 -4.705 -10.713 1.00 85.12 243 ARG A CA 1
ATOM 1928 C C . ARG A 1 243 ? 13.720 -4.522 -10.430 1.00 85.12 243 ARG A C 1
ATOM 1930 O O . ARG A 1 243 ? 13.335 -3.856 -9.474 1.00 85.12 243 ARG A O 1
ATOM 1937 N N . ARG A 1 244 ? 12.889 -5.105 -11.290 1.00 87.31 244 ARG A N 1
ATOM 1938 C CA . ARG A 1 244 ? 11.429 -4.974 -11.274 1.00 87.31 244 ARG A CA 1
ATOM 1939 C C . ARG A 1 244 ? 10.843 -6.328 -10.892 1.00 87.31 244 ARG A C 1
ATOM 1941 O O . ARG A 1 244 ? 11.197 -7.334 -11.500 1.00 87.31 244 ARG A O 1
ATOM 1948 N N . ILE A 1 245 ? 9.989 -6.355 -9.880 1.00 81.00 245 ILE A N 1
ATOM 1949 C CA . ILE A 1 245 ? 9.323 -7.567 -9.404 1.00 81.00 245 ILE A CA 1
ATOM 1950 C C . ILE A 1 245 ? 7.823 -7.304 -9.473 1.00 81.00 245 ILE A C 1
ATOM 1952 O O . ILE A 1 245 ? 7.316 -6.433 -8.768 1.00 81.00 245 ILE A O 1
ATOM 1956 N N . TYR A 1 246 ? 7.128 -8.040 -10.337 1.00 82.88 246 TYR A N 1
ATOM 1957 C CA . TYR A 1 246 ? 5.686 -7.923 -10.532 1.00 82.88 246 TYR A CA 1
ATOM 1958 C C . TYR A 1 246 ? 4.977 -9.085 -9.840 1.00 82.88 246 TYR A C 1
ATOM 1960 O O . TYR A 1 246 ? 5.417 -10.230 -9.931 1.00 82.88 246 TYR A O 1
ATOM 1968 N N . VAL A 1 247 ? 3.851 -8.801 -9.195 1.00 76.56 247 VAL A N 1
ATOM 1969 C CA . VAL A 1 247 ? 2.931 -9.817 -8.678 1.00 76.56 247 VAL A CA 1
ATOM 1970 C C . VAL A 1 247 ? 1.656 -9.756 -9.504 1.00 76.56 247 VAL A C 1
ATOM 1972 O O . VAL A 1 247 ? 1.020 -8.704 -9.586 1.00 76.56 247 VAL A O 1
ATOM 1975 N N . SER A 1 248 ? 1.285 -10.880 -10.116 1.00 76.31 248 SER A N 1
ATOM 1976 C CA . SER A 1 248 ? 0.041 -11.001 -10.881 1.00 76.31 248 SER A CA 1
ATOM 1977 C C . SER A 1 248 ? -1.191 -10.850 -9.971 1.00 76.31 248 SER A C 1
ATOM 1979 O O . SER A 1 248 ? -1.178 -11.361 -8.846 1.00 76.31 248 SER A O 1
ATOM 1981 N N . PRO A 1 249 ? -2.276 -10.205 -10.443 1.00 68.50 249 PRO A N 1
ATOM 1982 C CA . PRO A 1 249 ? -3.543 -10.123 -9.726 1.00 68.50 249 PRO A CA 1
ATOM 1983 C C . PRO A 1 249 ? -4.219 -11.484 -9.568 1.00 68.50 249 PRO A C 1
ATOM 1985 O O . PRO A 1 249 ? -5.004 -11.655 -8.638 1.00 68.50 249 PRO A O 1
ATOM 1988 N N . GLU A 1 250 ? -3.881 -12.471 -10.402 1.00 68.00 250 GLU A N 1
ATOM 1989 C CA . GLU A 1 250 ? -4.290 -13.871 -10.232 1.00 68.00 250 GLU A CA 1
ATOM 1990 C C . GLU A 1 250 ? -3.457 -14.569 -9.149 1.00 68.00 250 GLU A C 1
ATOM 1992 O O . GLU A 1 250 ? -2.960 -15.681 -9.329 1.00 68.00 250 GLU A O 1
ATOM 1997 N N . SER A 1 251 ? -3.259 -13.899 -8.013 1.00 65.88 251 SER A N 1
ATOM 1998 C CA . SER A 1 251 ? -2.531 -14.492 -6.903 1.00 65.88 251 SER A CA 1
ATOM 1999 C C . SER A 1 251 ? -3.215 -15.800 -6.489 1.00 65.88 251 SER A C 1
ATOM 2001 O O . SER A 1 251 ? -4.429 -15.801 -6.258 1.00 65.88 251 SER A O 1
ATOM 2003 N N . PRO A 1 252 ? -2.462 -16.904 -6.326 1.00 63.72 252 PRO A N 1
ATOM 2004 C CA . PRO A 1 252 ? -3.018 -18.171 -5.852 1.00 63.72 252 PRO A CA 1
ATOM 2005 C C . PRO A 1 252 ? -3.552 -18.070 -4.414 1.00 63.72 252 PRO A C 1
ATOM 2007 O O . PRO A 1 252 ? -4.225 -18.982 -3.936 1.00 63.72 252 PRO A O 1
ATOM 2010 N N . VAL A 1 253 ? -3.264 -16.963 -3.721 1.00 69.94 253 VAL A N 1
ATOM 2011 C CA . VAL A 1 253 ? -3.666 -16.704 -2.342 1.00 69.94 253 VAL A CA 1
ATOM 2012 C C . VAL A 1 253 ? -5.083 -16.119 -2.292 1.00 69.94 253 VAL A C 1
ATOM 2014 O O . VAL A 1 253 ? -5.289 -14.980 -2.724 1.00 69.94 253 VAL A O 1
ATOM 2017 N N . PRO A 1 254 ? -6.065 -16.823 -1.696 1.00 73.25 254 PRO A N 1
ATOM 2018 C CA . PRO A 1 254 ? -7.429 -16.323 -1.580 1.00 73.25 254 PRO A CA 1
ATOM 2019 C C . PRO A 1 254 ? -7.529 -15.007 -0.794 1.00 73.25 254 PRO A C 1
ATOM 2021 O O . PRO A 1 254 ? -6.728 -14.703 0.100 1.00 73.25 254 PRO A O 1
ATOM 2024 N N . ALA A 1 255 ? -8.577 -14.228 -1.071 1.00 71.12 255 ALA A N 1
ATOM 2025 C CA . ALA A 1 255 ? -8.909 -13.035 -0.286 1.00 71.12 255 ALA A CA 1
ATOM 2026 C C . ALA A 1 255 ? -9.198 -13.381 1.192 1.00 71.12 255 ALA A C 1
ATOM 2028 O O . ALA A 1 255 ? -8.774 -12.665 2.103 1.00 71.12 255 ALA A O 1
ATOM 2029 N N . GLU A 1 256 ? -9.838 -14.525 1.444 1.00 79.62 256 GLU A N 1
ATOM 2030 C CA . GLU A 1 256 ? -10.136 -15.021 2.788 1.00 79.62 256 GLU A CA 1
ATOM 2031 C C . GLU A 1 256 ? -9.167 -16.132 3.212 1.00 79.62 256 GLU A C 1
ATOM 2033 O O . GLU A 1 256 ? -9.310 -17.292 2.832 1.00 79.62 256 GLU A O 1
ATOM 2038 N N . LEU A 1 257 ? -8.187 -15.787 4.051 1.00 85.69 257 LEU A N 1
ATOM 2039 C CA . LEU A 1 257 ? -7.224 -16.756 4.597 1.00 85.69 257 LEU A CA 1
ATOM 2040 C C . LEU A 1 257 ? -7.744 -17.522 5.818 1.00 85.69 257 LEU A C 1
ATOM 2042 O O . LEU A 1 257 ? -7.217 -18.577 6.164 1.00 85.69 257 LEU A O 1
ATOM 2046 N N . THR A 1 258 ? -8.777 -17.008 6.482 1.00 84.50 258 THR A N 1
ATOM 2047 C CA . THR A 1 258 ? -9.285 -17.532 7.760 1.00 84.50 258 THR A CA 1
ATOM 2048 C C . THR A 1 258 ? -9.828 -18.956 7.649 1.00 84.50 258 THR A C 1
ATOM 2050 O O . THR A 1 258 ? -9.768 -19.707 8.620 1.00 84.50 258 THR A O 1
ATOM 2053 N N . GLN A 1 259 ? -10.305 -19.353 6.467 1.00 88.56 259 GLN A N 1
ATOM 2054 C CA . GLN A 1 259 ? -10.834 -20.694 6.205 1.00 88.56 259 GLN A CA 1
ATOM 2055 C C . GLN A 1 259 ? -9.754 -21.702 5.777 1.00 88.56 259 GLN A C 1
ATOM 2057 O O . GLN A 1 259 ? -9.982 -22.909 5.837 1.00 88.56 259 GLN A O 1
ATOM 2062 N N . ALA A 1 260 ? -8.575 -21.232 5.358 1.00 91.81 260 ALA A N 1
ATOM 2063 C CA . ALA A 1 260 ? -7.485 -22.105 4.934 1.00 91.81 260 ALA A CA 1
ATOM 2064 C C . ALA A 1 260 ? -6.933 -22.908 6.119 1.00 91.81 260 ALA A C 1
ATOM 2066 O O . ALA A 1 260 ? -6.966 -22.456 7.260 1.00 91.81 260 ALA A O 1
ATOM 2067 N N . THR A 1 261 ? -6.377 -24.088 5.882 1.00 95.25 261 THR A N 1
ATOM 2068 C CA . THR A 1 261 ? -5.616 -24.846 6.887 1.00 95.25 261 THR A CA 1
ATOM 2069 C C . THR A 1 261 ? -4.186 -24.311 7.006 1.00 95.25 261 THR A C 1
ATOM 2071 O O . THR A 1 261 ? -3.696 -23.624 6.116 1.00 95.25 261 THR A O 1
ATOM 2074 N N . ASN A 1 262 ? -3.472 -24.642 8.091 1.00 93.94 262 ASN A N 1
ATOM 2075 C CA . ASN A 1 262 ? -2.053 -24.270 8.197 1.00 93.94 262 ASN A CA 1
ATOM 2076 C C . ASN A 1 262 ? -1.208 -24.879 7.068 1.00 93.94 262 ASN A C 1
ATOM 2078 O O . ASN A 1 262 ? -0.287 -24.218 6.614 1.00 93.94 262 ASN A O 1
ATOM 2082 N N . ALA A 1 263 ? -1.526 -26.099 6.619 1.00 95.12 263 ALA A N 1
ATOM 2083 C CA . ALA A 1 263 ? -0.832 -26.731 5.500 1.00 95.12 263 ALA A CA 1
ATOM 2084 C C . ALA A 1 263 ? -0.986 -25.899 4.219 1.00 95.12 263 ALA A C 1
ATOM 2086 O O . ALA A 1 263 ? 0.012 -25.523 3.626 1.00 95.12 263 ALA A O 1
ATOM 2087 N N . GLN A 1 264 ? -2.215 -25.488 3.885 1.00 93.06 264 GLN A N 1
ATOM 2088 C CA . GLN A 1 264 ? -2.474 -24.635 2.718 1.00 93.06 264 GLN A CA 1
ATOM 2089 C C . GLN A 1 264 ? -1.748 -23.285 2.794 1.00 93.06 264 GLN A C 1
ATOM 2091 O O . GLN A 1 264 ? -1.175 -22.845 1.806 1.00 93.06 264 GLN A O 1
ATOM 2096 N N . LEU A 1 265 ? -1.735 -22.637 3.966 1.00 92.69 265 LEU A N 1
ATOM 2097 C CA . LEU A 1 265 ? -1.009 -21.372 4.145 1.00 92.69 265 LEU A CA 1
ATOM 2098 C C . LEU A 1 265 ? 0.501 -21.532 3.910 1.00 92.69 265 LEU A C 1
ATOM 2100 O O . LEU A 1 265 ? 1.124 -20.643 3.336 1.00 92.69 265 LEU A O 1
ATOM 2104 N N . ILE A 1 266 ? 1.081 -22.649 4.357 1.00 94.06 266 ILE A N 1
ATOM 2105 C CA . ILE A 1 266 ? 2.504 -22.951 4.173 1.00 94.06 266 ILE A CA 1
ATOM 2106 C C . ILE A 1 266 ? 2.801 -23.314 2.715 1.00 94.06 266 ILE A C 1
ATOM 2108 O O . ILE A 1 266 ? 3.798 -22.843 2.175 1.00 94.06 266 ILE A O 1
ATOM 2112 N N . ASP A 1 267 ? 1.932 -24.092 2.070 1.00 92.56 267 ASP A N 1
ATOM 2113 C CA . ASP A 1 267 ? 2.071 -24.444 0.656 1.00 92.56 267 ASP A CA 1
ATOM 2114 C C . ASP A 1 267 ? 2.063 -23.190 -0.224 1.00 92.56 267 ASP A C 1
ATOM 2116 O O . ASP A 1 267 ? 2.961 -23.021 -1.046 1.00 92.56 267 ASP A O 1
ATOM 2120 N N . TRP A 1 268 ? 1.134 -22.257 0.014 1.00 91.88 268 TRP A N 1
ATOM 2121 C CA . TRP A 1 268 ? 1.124 -20.969 -0.684 1.00 91.88 268 TRP A CA 1
ATOM 2122 C C . TRP A 1 268 ? 2.363 -20.132 -0.386 1.00 91.88 268 TRP A C 1
ATOM 2124 O O . TRP A 1 268 ? 2.917 -19.519 -1.295 1.00 91.88 268 TRP A O 1
ATOM 2134 N N . LEU A 1 269 ? 2.822 -20.107 0.870 1.00 90.25 269 LEU A N 1
ATOM 2135 C CA . LEU A 1 269 ? 4.032 -19.373 1.225 1.00 90.25 269 LEU A CA 1
ATOM 2136 C C . LEU A 1 269 ? 5.246 -19.923 0.468 1.00 90.25 269 LEU A C 1
ATOM 2138 O O . LEU A 1 269 ? 6.035 -19.143 -0.061 1.00 90.25 269 LEU A O 1
ATOM 2142 N N . ARG A 1 270 ? 5.365 -21.250 0.367 1.00 91.94 270 ARG A N 1
ATOM 2143 C CA . ARG A 1 270 ? 6.399 -21.928 -0.416 1.00 91.94 270 ARG A CA 1
ATOM 2144 C C . ARG A 1 270 ? 6.318 -21.559 -1.895 1.00 91.94 270 ARG A C 1
ATOM 2146 O O . ARG A 1 270 ? 7.296 -21.042 -2.418 1.00 91.94 270 ARG A O 1
ATOM 2153 N N . GLU A 1 271 ? 5.171 -21.775 -2.540 1.00 88.69 271 GLU A N 1
ATOM 2154 C CA . GLU A 1 271 ? 4.984 -21.506 -3.976 1.00 88.69 271 GLU A CA 1
ATOM 2155 C C . GLU A 1 271 ? 5.331 -20.057 -4.331 1.00 88.69 271 GLU A C 1
ATOM 2157 O O . GLU A 1 271 ? 6.019 -19.785 -5.314 1.00 88.69 271 GLU A O 1
ATOM 2162 N N . MET A 1 272 ? 4.902 -19.116 -3.491 1.00 84.25 272 MET A N 1
ATOM 2163 C CA . MET A 1 272 ? 5.212 -17.705 -3.668 1.00 84.25 272 MET A CA 1
ATOM 2164 C C . MET A 1 272 ? 6.693 -17.383 -3.459 1.00 84.25 272 MET A C 1
ATOM 2166 O O . MET A 1 272 ? 7.253 -16.587 -4.211 1.00 84.25 272 MET A O 1
ATOM 2170 N N . THR A 1 273 ? 7.323 -17.999 -2.457 1.00 85.19 273 THR A N 1
ATOM 2171 C CA . THR A 1 273 ? 8.752 -17.825 -2.181 1.00 85.19 273 THR A CA 1
ATOM 2172 C C . THR A 1 273 ? 9.582 -18.350 -3.354 1.00 85.19 273 THR A C 1
ATOM 2174 O O . THR A 1 273 ? 10.494 -17.667 -3.807 1.00 85.19 273 THR A O 1
ATOM 2177 N N . GLU A 1 274 ? 9.239 -19.524 -3.896 1.00 85.75 274 GLU A N 1
ATOM 2178 C CA . GLU A 1 274 ? 9.897 -20.116 -5.070 1.00 85.75 274 GLU A CA 1
ATOM 2179 C C . GLU A 1 274 ? 9.731 -19.235 -6.312 1.00 85.75 274 GLU A C 1
ATOM 2181 O O . GLU A 1 274 ? 10.706 -18.978 -7.017 1.00 85.75 274 GLU A O 1
ATOM 2186 N N . ALA A 1 275 ? 8.524 -18.713 -6.550 1.00 81.94 275 ALA A N 1
ATOM 2187 C CA . ALA A 1 275 ? 8.228 -17.860 -7.700 1.00 81.94 275 ALA A CA 1
ATOM 2188 C C . ALA A 1 275 ? 9.011 -16.533 -7.702 1.00 81.94 275 ALA A C 1
ATOM 2190 O O . ALA A 1 275 ? 9.204 -15.938 -8.761 1.00 81.94 275 ALA A O 1
ATOM 2191 N N . MET A 1 276 ? 9.479 -16.065 -6.539 1.00 76.44 276 MET A N 1
ATOM 2192 C CA . MET A 1 276 ? 10.313 -14.862 -6.431 1.00 76.44 276 MET A CA 1
ATOM 2193 C C . MET A 1 276 ? 11.788 -15.099 -6.787 1.00 76.44 276 MET A C 1
ATOM 2195 O O . MET A 1 276 ? 12.546 -14.132 -6.893 1.00 76.44 276 MET A O 1
ATOM 2199 N N . ILE A 1 277 ? 12.224 -16.352 -6.956 1.00 80.44 277 ILE A N 1
ATOM 2200 C CA . ILE A 1 277 ? 13.626 -16.694 -7.197 1.00 80.44 277 ILE A CA 1
ATOM 2201 C C . ILE A 1 277 ? 13.832 -17.058 -8.670 1.00 80.44 277 ILE A C 1
ATOM 2203 O O . ILE A 1 277 ? 13.490 -18.145 -9.122 1.00 80.44 277 ILE A O 1
ATOM 2207 N N . ASP A 1 278 ? 14.462 -16.158 -9.418 1.00 75.38 278 ASP A N 1
ATOM 2208 C CA . ASP A 1 278 ? 14.773 -16.306 -10.849 1.00 75.38 278 ASP A CA 1
ATOM 2209 C C . ASP A 1 278 ? 16.187 -16.854 -11.128 1.00 75.38 278 ASP A C 1
ATOM 2211 O O . ASP A 1 278 ? 16.620 -16.930 -12.279 1.00 75.38 278 ASP A O 1
ATOM 2215 N N . ALA A 1 279 ? 16.920 -17.248 -10.085 1.00 80.19 279 ALA A N 1
ATOM 2216 C CA . ALA A 1 279 ? 18.300 -17.716 -10.164 1.00 80.19 279 ALA A CA 1
ATOM 2217 C C . ALA A 1 279 ? 18.507 -19.003 -9.350 1.00 80.19 279 ALA A C 1
ATOM 2219 O O . ALA A 1 279 ? 17.760 -19.260 -8.410 1.00 80.19 279 ALA A O 1
ATOM 2220 N N . PRO A 1 280 ? 19.540 -19.815 -9.642 1.00 83.44 280 PRO A N 1
ATOM 2221 C CA . PRO A 1 280 ? 19.905 -20.935 -8.781 1.00 83.44 280 PRO A CA 1
ATOM 2222 C C . PRO A 1 280 ? 20.119 -20.484 -7.332 1.00 83.44 280 PRO A C 1
ATOM 2224 O O . PRO A 1 280 ? 20.754 -19.457 -7.078 1.00 83.44 280 PRO A O 1
ATOM 2227 N N . TRP A 1 281 ? 19.594 -21.263 -6.390 1.00 86.56 281 TRP A N 1
ATO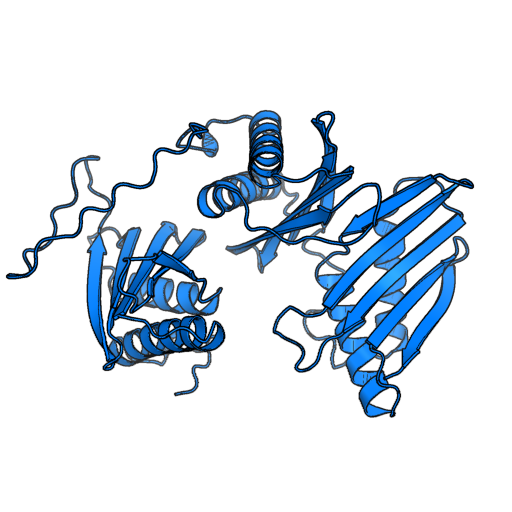M 2228 C CA . TRP A 1 281 ? 19.625 -20.948 -4.969 1.00 86.56 281 TRP A CA 1
ATOM 2229 C C . TRP A 1 281 ? 19.847 -22.192 -4.112 1.00 86.56 281 TRP A C 1
ATOM 2231 O O . TRP A 1 281 ? 19.626 -23.318 -4.550 1.00 86.56 281 TRP A O 1
ATOM 2241 N N . VAL A 1 282 ? 20.362 -21.971 -2.905 1.00 85.62 282 VAL A N 1
ATOM 2242 C CA . VAL A 1 282 ? 20.734 -22.999 -1.923 1.00 85.62 282 VAL A CA 1
ATOM 2243 C C . VAL A 1 282 ? 19.779 -22.983 -0.740 1.00 85.62 282 VAL A C 1
ATOM 2245 O O . VAL A 1 282 ? 19.463 -24.034 -0.205 1.00 85.62 282 VAL A O 1
ATOM 2248 N N . ARG A 1 283 ? 19.330 -21.796 -0.326 1.00 88.19 283 ARG A N 1
ATOM 2249 C CA . ARG A 1 283 ? 18.321 -21.612 0.720 1.00 88.19 283 ARG A CA 1
ATOM 2250 C C . ARG A 1 283 ? 17.590 -20.296 0.510 1.00 88.19 283 ARG A C 1
ATOM 2252 O O . ARG A 1 283 ? 18.201 -19.323 0.080 1.00 88.19 283 ARG A O 1
ATOM 2259 N N . ALA A 1 284 ? 16.316 -20.264 0.846 1.00 87.44 284 ALA A N 1
ATOM 2260 C CA . ALA A 1 284 ? 15.479 -19.079 0.849 1.00 87.44 284 ALA A CA 1
ATOM 2261 C C . ALA A 1 284 ? 15.025 -18.826 2.287 1.00 87.44 284 ALA A C 1
ATOM 2263 O O . ALA A 1 284 ? 14.562 -19.758 2.933 1.00 87.44 284 ALA A O 1
ATOM 2264 N N . VAL A 1 285 ? 15.171 -17.610 2.813 1.00 87.06 285 VAL A N 1
ATOM 2265 C CA . VAL A 1 285 ? 14.688 -17.282 4.165 1.00 87.06 285 VAL A CA 1
ATOM 2266 C C . VAL A 1 285 ? 13.688 -16.145 4.084 1.00 87.06 285 VAL A C 1
ATOM 2268 O O . VAL A 1 285 ? 14.062 -15.034 3.717 1.00 87.06 285 VAL A O 1
ATOM 2271 N N . ALA A 1 286 ? 12.430 -16.416 4.424 1.00 86.19 286 ALA A N 1
ATOM 2272 C CA . ALA A 1 286 ? 11.425 -15.381 4.595 1.00 86.19 286 ALA A CA 1
ATOM 2273 C C . ALA A 1 286 ? 11.297 -15.003 6.080 1.00 86.19 286 ALA A C 1
ATOM 2275 O O . ALA A 1 286 ? 11.072 -15.878 6.907 1.00 86.19 286 ALA A O 1
ATOM 2276 N N . VAL A 1 287 ? 11.448 -13.731 6.447 1.00 84.44 287 VAL A N 1
ATOM 2277 C CA . VAL A 1 287 ? 11.480 -13.283 7.853 1.00 84.44 287 VAL A CA 1
ATOM 2278 C C . VAL A 1 287 ? 10.319 -12.345 8.125 1.00 84.44 287 VAL A C 1
ATOM 2280 O O . VAL A 1 287 ? 10.314 -11.252 7.579 1.00 84.44 287 VAL A O 1
ATOM 2283 N N . GLY A 1 288 ? 9.374 -12.745 8.976 1.00 85.44 288 GLY A N 1
ATOM 2284 C CA . GLY A 1 288 ? 8.287 -11.909 9.481 1.00 85.44 288 GLY A CA 1
ATOM 2285 C C . GLY A 1 288 ? 8.561 -11.420 10.902 1.00 85.44 288 GLY A C 1
ATOM 2286 O O . GLY A 1 288 ? 8.741 -12.228 11.813 1.00 85.44 288 GLY A O 1
ATOM 2287 N N . ARG A 1 289 ? 8.564 -10.102 11.106 1.00 84.69 289 ARG A N 1
ATOM 2288 C CA . ARG A 1 289 ? 8.646 -9.473 12.438 1.00 84.69 289 ARG A CA 1
ATOM 2289 C C . ARG A 1 289 ? 7.281 -8.956 12.860 1.00 84.69 289 ARG A C 1
ATOM 2291 O O . ARG A 1 289 ? 6.613 -8.319 12.053 1.00 84.69 289 ARG A O 1
ATOM 2298 N N . PHE A 1 290 ? 6.876 -9.211 14.100 1.00 82.81 290 PHE A N 1
ATOM 2299 C CA . PHE A 1 290 ? 5.546 -8.863 14.603 1.00 82.81 290 PHE A CA 1
ATOM 2300 C C . PHE A 1 290 ? 5.662 -7.905 15.784 1.00 82.81 290 PHE A C 1
ATOM 2302 O O . PHE A 1 290 ? 6.411 -8.174 16.725 1.00 82.81 290 PHE A O 1
ATOM 2309 N N . GLU A 1 291 ? 4.886 -6.820 15.766 1.00 76.00 291 GLU A N 1
ATOM 2310 C CA . GLU A 1 291 ? 4.773 -5.827 16.846 1.00 76.00 291 GLU A CA 1
ATOM 2311 C C . GLU A 1 291 ? 3.385 -5.874 17.515 1.00 76.00 291 GLU A C 1
ATOM 2313 O O . GLU A 1 291 ? 2.425 -6.380 16.934 1.00 76.00 291 GLU A O 1
ATOM 2318 N N . GLU A 1 292 ? 3.277 -5.407 18.771 1.00 66.81 292 GLU A N 1
ATOM 2319 C CA . GLU A 1 292 ? 1.982 -5.259 19.463 1.00 66.81 292 GLU A CA 1
ATOM 2320 C C . GLU A 1 292 ? 1.668 -3.796 19.835 1.00 66.81 292 GLU A C 1
ATOM 2322 O O . GLU A 1 292 ? 2.535 -3.139 20.409 1.00 66.81 292 GLU A O 1
ATOM 2327 N N . PRO A 1 293 ? 0.424 -3.315 19.605 1.00 59.22 293 PRO A N 1
ATOM 2328 C CA . PRO A 1 293 ? -0.615 -3.976 18.809 1.00 59.22 293 PRO A CA 1
ATOM 2329 C C . PRO A 1 293 ? -0.117 -4.165 17.369 1.00 59.22 293 PRO A C 1
ATOM 2331 O O . PRO A 1 293 ? 0.712 -3.370 16.927 1.00 59.22 293 PRO A O 1
ATOM 2334 N N . PRO A 1 294 ? -0.575 -5.194 16.630 1.00 54.06 294 PRO A N 1
ATOM 2335 C CA . PRO A 1 294 ? -0.261 -5.278 15.216 1.00 54.06 294 PRO A CA 1
ATOM 2336 C C . PRO A 1 294 ? -0.861 -4.028 14.578 1.00 54.06 294 PRO A C 1
ATOM 2338 O O . PRO A 1 294 ? -2.075 -3.948 14.370 1.00 54.06 294 PRO A O 1
ATOM 2341 N N . GLN A 1 295 ? -0.028 -3.012 14.339 1.00 50.12 295 GLN A N 1
ATOM 2342 C CA . GLN A 1 295 ? -0.448 -1.856 13.568 1.00 50.12 295 GLN A CA 1
ATOM 2343 C C . GLN A 1 295 ? -0.989 -2.393 12.240 1.00 50.12 295 GLN A C 1
ATOM 2345 O O . GLN A 1 295 ? -0.549 -3.448 11.769 1.00 50.12 295 GLN A O 1
ATOM 2350 N N . ARG A 1 296 ? -1.981 -1.728 11.638 1.00 42.66 296 ARG A N 1
ATOM 2351 C CA . ARG A 1 296 ? -2.457 -2.086 10.293 1.00 42.66 296 ARG A CA 1
ATOM 2352 C C . ARG A 1 296 ? -1.272 -1.936 9.320 1.00 42.66 296 ARG A C 1
ATOM 2354 O O . ARG A 1 296 ? -1.048 -0.850 8.813 1.00 42.66 296 ARG A O 1
ATOM 2361 N N . GLY A 1 297 ? -0.488 -3.001 9.132 1.00 45.47 297 GLY A N 1
ATOM 2362 C CA . GLY A 1 297 ? 0.780 -2.994 8.386 1.00 45.47 297 GLY A CA 1
ATOM 2363 C C . GLY A 1 297 ? 2.034 -3.450 9.156 1.00 45.47 297 GLY A C 1
ATOM 2364 O O . GLY A 1 297 ? 3.083 -3.587 8.538 1.00 45.47 297 GLY A O 1
ATOM 2365 N N . GLY A 1 298 ? 1.954 -3.736 10.462 1.00 44.75 298 GLY A N 1
ATOM 2366 C CA . GLY A 1 298 ? 3.094 -4.028 11.353 1.00 44.75 298 GLY A CA 1
ATOM 2367 C C . GLY A 1 298 ? 3.699 -5.431 11.229 1.00 44.75 298 GLY A C 1
ATOM 2368 O O . GLY A 1 298 ? 3.998 -6.081 12.231 1.00 44.75 298 GLY A O 1
ATOM 2369 N N . SER A 1 299 ? 3.835 -5.934 10.007 1.00 56.22 299 SER A N 1
ATOM 2370 C CA . SER A 1 299 ? 4.635 -7.121 9.734 1.00 56.22 299 SER A CA 1
ATOM 2371 C C . SER A 1 299 ? 5.427 -6.884 8.467 1.00 56.22 299 SER A C 1
ATOM 2373 O O . SER A 1 299 ? 4.871 -6.755 7.380 1.00 56.22 299 SER A O 1
ATOM 2375 N N . ALA A 1 300 ? 6.737 -6.746 8.622 1.00 56.97 300 ALA A N 1
ATOM 2376 C CA . ALA A 1 300 ? 7.634 -6.679 7.490 1.00 56.97 300 ALA A CA 1
ATOM 2377 C C . ALA A 1 300 ? 8.102 -8.105 7.212 1.00 56.97 300 ALA A C 1
ATOM 2379 O O . ALA A 1 300 ? 8.702 -8.733 8.087 1.00 56.97 300 ALA A O 1
ATOM 2380 N N . VAL A 1 301 ? 7.746 -8.621 6.032 1.00 60.69 301 VAL A N 1
ATOM 2381 C CA . VAL A 1 301 ? 8.247 -9.903 5.546 1.00 60.69 301 VAL A CA 1
ATOM 2382 C C . VAL A 1 301 ? 9.374 -9.632 4.561 1.00 60.69 301 VAL A C 1
ATOM 2384 O O . VAL A 1 301 ? 9.179 -8.970 3.541 1.00 60.69 301 VAL A O 1
ATOM 2387 N N . PHE A 1 302 ? 10.560 -10.124 4.886 1.00 65.81 302 PHE A N 1
ATOM 2388 C CA . PHE A 1 302 ? 11.747 -10.018 4.041 1.00 65.81 302 PHE A CA 1
ATOM 2389 C C . PHE A 1 302 ? 12.057 -11.349 3.417 1.00 65.81 302 PHE A C 1
ATOM 2391 O O . PHE A 1 302 ? 11.712 -12.371 3.990 1.00 65.81 302 PHE A O 1
ATOM 2398 N N . PHE A 1 303 ? 12.727 -11.330 2.277 1.00 66.56 303 PHE A N 1
ATOM 2399 C CA . PHE A 1 303 ? 13.127 -12.524 1.567 1.00 66.56 303 PHE A CA 1
ATOM 2400 C C . PHE A 1 303 ? 14.637 -12.498 1.299 1.00 66.56 303 PHE A C 1
ATOM 2402 O O . PHE A 1 303 ? 15.128 -11.582 0.644 1.00 66.56 303 PHE A O 1
ATOM 2409 N N . HIS A 1 304 ? 15.367 -13.493 1.807 1.00 70.56 304 HIS A N 1
ATOM 2410 C CA . HIS A 1 304 ? 16.817 -13.659 1.657 1.00 70.56 304 HIS A CA 1
ATOM 2411 C C . HIS A 1 304 ? 17.148 -14.972 0.930 1.00 70.56 304 HIS A C 1
ATOM 2413 O O . HIS A 1 304 ? 17.371 -16.011 1.560 1.00 70.56 304 HIS A O 1
ATOM 2419 N N . PRO A 1 305 ? 17.153 -14.966 -0.405 1.00 64.75 305 PRO A N 1
ATOM 2420 C CA . PRO A 1 305 ? 17.671 -16.061 -1.210 1.00 64.75 305 PRO A CA 1
ATOM 2421 C C . PRO A 1 305 ? 19.202 -16.067 -1.192 1.00 64.75 305 PRO A C 1
ATOM 2423 O O . PRO A 1 305 ? 19.884 -15.093 -1.518 1.00 64.75 305 PRO A O 1
ATOM 2426 N N . VAL A 1 306 ? 19.748 -17.223 -0.845 1.00 71.31 306 VAL A N 1
ATOM 2427 C CA . VAL A 1 306 ? 21.176 -17.518 -0.849 1.00 71.31 306 VAL A CA 1
ATOM 2428 C C . VAL A 1 306 ? 21.485 -18.234 -2.158 1.00 71.31 306 VAL A C 1
ATOM 2430 O O . VAL A 1 306 ? 21.186 -19.415 -2.304 1.00 71.31 306 VAL A O 1
ATOM 2433 N N . SER A 1 307 ? 22.050 -17.517 -3.130 1.00 60.16 307 SER A N 1
ATOM 2434 C CA . SER A 1 307 ? 22.324 -18.053 -4.480 1.00 60.16 307 SER A CA 1
ATOM 2435 C C . SER A 1 307 ? 23.621 -18.873 -4.563 1.00 60.16 307 SER A C 1
ATOM 2437 O O . SER A 1 307 ? 23.715 -19.858 -5.293 1.00 60.16 307 SER A O 1
ATOM 2439 N N . ALA A 1 308 ? 24.623 -18.480 -3.776 1.00 61.38 308 ALA A N 1
ATOM 2440 C CA . ALA A 1 308 ? 25.924 -19.126 -3.624 1.00 61.38 308 ALA A CA 1
ATOM 2441 C C . ALA A 1 308 ? 26.541 -18.704 -2.274 1.00 61.38 308 ALA A C 1
ATOM 2443 O O . ALA A 1 308 ? 26.104 -17.695 -1.709 1.00 61.38 308 ALA A O 1
ATOM 2444 N N . PRO A 1 309 ? 27.569 -19.405 -1.753 1.00 55.81 309 PRO A N 1
ATOM 2445 C CA . PRO A 1 309 ? 28.287 -18.958 -0.561 1.00 55.81 309 PRO A CA 1
ATOM 2446 C C . PRO A 1 309 ? 28.765 -17.506 -0.726 1.00 55.81 309 PRO A C 1
ATOM 2448 O O . PRO A 1 309 ? 29.539 -17.206 -1.633 1.00 55.81 309 PRO A O 1
ATOM 2451 N N . GLY A 1 310 ? 28.271 -16.605 0.127 1.00 57.69 310 GLY A N 1
ATOM 2452 C CA . GLY A 1 310 ? 28.638 -15.184 0.122 1.00 57.69 310 GLY A CA 1
ATOM 2453 C C . GLY A 1 310 ? 27.880 -14.288 -0.866 1.00 57.69 310 GLY A C 1
ATOM 2454 O O . GLY A 1 310 ? 28.239 -13.121 -0.990 1.00 57.69 310 GLY A O 1
ATOM 2455 N N . LYS A 1 311 ? 26.848 -14.788 -1.562 1.00 59.78 311 LYS A N 1
ATOM 2456 C CA . LYS A 1 311 ? 25.917 -13.954 -2.344 1.00 59.78 311 LYS A CA 1
ATOM 2457 C C . LYS A 1 311 ? 24.502 -14.080 -1.801 1.00 59.78 311 LYS A C 1
ATOM 2459 O O . LYS A 1 311 ? 23.700 -14.890 -2.280 1.00 59.78 311 LYS A O 1
ATOM 2464 N N . GLU A 1 312 ? 24.229 -13.253 -0.805 1.00 65.88 312 GLU A N 1
ATOM 2465 C CA . GLU A 1 312 ? 22.888 -12.988 -0.307 1.00 65.88 312 GLU A CA 1
ATOM 2466 C C . GLU A 1 312 ? 22.352 -11.762 -1.036 1.00 65.88 312 GLU A C 1
ATOM 2468 O O . GLU A 1 312 ? 23.039 -10.749 -1.157 1.00 65.88 312 GLU A O 1
ATOM 2473 N N . TRP A 1 313 ? 21.131 -11.851 -1.539 1.00 65.31 313 TRP A N 1
ATOM 2474 C CA . TRP A 1 313 ? 20.376 -10.664 -1.909 1.00 65.31 313 TRP A CA 1
ATOM 2475 C C . TRP A 1 313 ? 19.117 -10.619 -1.061 1.00 65.31 313 TRP A C 1
ATOM 2477 O O . TRP A 1 313 ? 18.676 -11.632 -0.530 1.00 65.31 313 TRP A O 1
ATOM 2487 N N . THR A 1 314 ? 18.584 -9.420 -0.864 1.00 67.38 314 THR A N 1
ATOM 2488 C CA . THR A 1 314 ? 17.341 -9.213 -0.121 1.00 67.38 314 THR A CA 1
ATOM 2489 C C . THR A 1 314 ? 16.278 -8.767 -1.108 1.00 67.38 314 THR A C 1
ATOM 2491 O O . THR A 1 314 ? 16.568 -7.970 -1.999 1.00 67.38 314 THR A O 1
ATOM 2494 N N . ALA A 1 315 ? 15.059 -9.260 -0.953 1.00 67.31 315 ALA A N 1
ATOM 2495 C CA . ALA A 1 315 ? 13.880 -8.695 -1.584 1.00 67.31 315 ALA A CA 1
ATOM 2496 C C . ALA A 1 315 ? 12.819 -8.403 -0.529 1.00 67.31 315 ALA A C 1
ATOM 2498 O O . ALA A 1 315 ? 12.722 -9.082 0.497 1.00 67.31 315 ALA A O 1
ATOM 2499 N N . LEU A 1 316 ? 12.017 -7.378 -0.796 1.00 67.38 316 LEU A N 1
ATOM 2500 C CA . LEU A 1 316 ? 10.808 -7.134 -0.031 1.00 67.38 316 LEU A CA 1
ATOM 2501 C C . LEU A 1 316 ? 9.782 -8.198 -0.426 1.00 67.38 316 LEU A C 1
ATOM 2503 O O . LEU A 1 316 ? 9.516 -8.383 -1.615 1.00 67.38 316 LEU A O 1
ATOM 2507 N N . ALA A 1 317 ? 9.237 -8.924 0.548 1.00 71.81 317 ALA A N 1
ATOM 2508 C CA . ALA A 1 317 ? 8.212 -9.904 0.243 1.00 71.81 317 ALA A CA 1
ATOM 2509 C C . ALA A 1 317 ? 6.895 -9.193 -0.091 1.00 71.81 317 ALA A C 1
ATOM 2511 O O . ALA A 1 317 ? 6.569 -8.141 0.464 1.00 71.81 317 ALA A O 1
ATOM 2512 N N . SER A 1 318 ? 6.123 -9.796 -0.991 1.00 74.00 318 SER A N 1
ATOM 2513 C CA . SER A 1 318 ? 4.851 -9.218 -1.427 1.00 74.00 318 SER A CA 1
ATOM 2514 C C . SER A 1 318 ? 3.818 -9.113 -0.299 1.00 74.00 318 SER A C 1
ATOM 2516 O O . SER A 1 318 ? 3.914 -9.787 0.729 1.00 74.00 318 SER A O 1
ATOM 2518 N N . GLY A 1 319 ? 2.718 -8.420 -0.553 1.00 75.38 319 GLY A N 1
ATOM 2519 C CA . GLY A 1 319 ? 1.632 -8.232 0.415 1.00 75.38 319 GLY A CA 1
ATOM 2520 C C . GLY A 1 319 ? 0.955 -9.540 0.769 1.00 75.38 319 GLY A C 1
ATOM 2521 O O . GLY A 1 319 ? 0.554 -9.760 1.908 1.00 75.38 319 GLY A O 1
ATOM 2522 N N . ASN A 1 320 ? 0.917 -10.465 -0.184 1.00 80.94 320 ASN A N 1
ATOM 2523 C CA . ASN A 1 320 ? 0.412 -11.809 0.037 1.00 80.94 320 ASN A CA 1
ATOM 2524 C C . ASN A 1 320 ? 1.333 -12.631 0.950 1.00 80.94 320 ASN A C 1
ATOM 2526 O O . ASN A 1 320 ? 0.822 -13.281 1.858 1.00 80.94 320 ASN A O 1
ATOM 2530 N N . HIS A 1 321 ? 2.662 -12.517 0.820 1.00 85.44 321 HIS A N 1
ATOM 2531 C CA . HIS A 1 321 ? 3.596 -13.095 1.799 1.00 85.44 321 HIS A CA 1
ATOM 2532 C C . HIS A 1 321 ? 3.310 -12.549 3.201 1.00 85.44 321 HIS A C 1
ATOM 2534 O O . HIS A 1 321 ? 3.188 -13.319 4.152 1.00 85.44 321 HIS A O 1
ATOM 2540 N N . ASN A 1 322 ? 3.120 -11.232 3.319 1.00 82.75 322 ASN A N 1
ATOM 2541 C CA . ASN A 1 322 ? 2.790 -10.608 4.594 1.00 82.75 322 ASN A CA 1
ATOM 2542 C C . ASN A 1 322 ? 1.478 -11.145 5.189 1.00 82.75 322 ASN A C 1
ATOM 2544 O O . ASN A 1 322 ? 1.435 -11.583 6.338 1.00 82.75 322 ASN A O 1
ATOM 2548 N N . ARG A 1 323 ? 0.411 -11.203 4.384 1.00 84.12 323 ARG A N 1
ATOM 2549 C CA . ARG A 1 323 ? -0.891 -11.749 4.800 1.00 84.12 323 ARG A CA 1
ATOM 2550 C C . ARG A 1 323 ? -0.780 -13.200 5.282 1.00 84.12 323 ARG A C 1
ATOM 2552 O O . ARG A 1 323 ? -1.384 -13.535 6.301 1.00 84.12 323 ARG A O 1
ATOM 2559 N N . LEU A 1 324 ? 0.002 -14.036 4.594 1.00 89.19 324 LEU A N 1
ATOM 2560 C CA . LEU A 1 324 ? 0.247 -15.428 4.987 1.00 89.19 324 LEU A CA 1
ATOM 2561 C C . LEU A 1 324 ? 0.998 -15.519 6.324 1.00 89.19 324 LEU A C 1
ATOM 2563 O O . LEU A 1 324 ? 0.561 -16.249 7.215 1.00 89.19 324 LEU A O 1
ATOM 2567 N N . PHE A 1 325 ? 2.074 -14.746 6.500 1.00 88.94 325 PHE A N 1
ATOM 2568 C CA . PHE A 1 325 ? 2.844 -14.696 7.750 1.00 88.94 325 PHE A CA 1
ATOM 2569 C C . PHE A 1 325 ? 2.001 -14.226 8.936 1.00 88.94 325 PHE A C 1
ATOM 2571 O O . PHE A 1 325 ? 2.013 -14.864 9.988 1.00 88.94 325 PHE A O 1
ATOM 2578 N N . VAL A 1 326 ? 1.233 -13.147 8.764 1.00 86.88 326 VAL A N 1
ATOM 2579 C CA . VAL A 1 326 ? 0.347 -12.606 9.806 1.00 86.88 326 VAL A CA 1
ATOM 2580 C C . VAL A 1 326 ? -0.715 -13.624 10.207 1.00 86.88 326 VAL A C 1
ATOM 2582 O O . VAL A 1 326 ? -0.986 -13.797 11.397 1.00 86.88 326 VAL A O 1
ATOM 2585 N N . GLU A 1 327 ? -1.316 -14.322 9.242 1.00 90.62 327 GLU A N 1
ATOM 2586 C CA . GLU A 1 327 ? -2.315 -15.349 9.538 1.00 90.62 327 GLU A CA 1
ATOM 2587 C C . GLU A 1 327 ? -1.695 -16.561 10.253 1.00 90.62 327 GLU A C 1
ATOM 2589 O O . GLU A 1 327 ? -2.255 -17.047 11.240 1.00 90.62 327 GLU A O 1
ATOM 2594 N N . LEU A 1 328 ? -0.516 -17.027 9.820 1.00 92.12 328 LEU A N 1
ATOM 2595 C CA . LEU A 1 328 ? 0.219 -18.099 10.501 1.00 92.12 328 LEU A CA 1
ATOM 2596 C C . LEU A 1 328 ? 0.583 -17.709 11.940 1.00 92.12 328 LEU A C 1
ATOM 2598 O O . LEU A 1 328 ? 0.314 -18.477 12.871 1.00 92.12 328 LEU A O 1
ATOM 2602 N N . TRP A 1 329 ? 1.116 -16.502 12.134 1.00 90.75 329 TRP A N 1
ATOM 2603 C CA . TRP A 1 329 ? 1.447 -15.953 13.446 1.00 90.75 329 TRP A CA 1
ATOM 2604 C C . TRP A 1 329 ? 0.225 -15.879 14.356 1.00 90.75 329 TRP A C 1
ATOM 2606 O O . TRP A 1 329 ? 0.253 -16.430 15.456 1.00 90.75 329 TRP A O 1
ATOM 2616 N N . ARG A 1 330 ? -0.890 -15.308 13.879 1.00 89.94 330 ARG A N 1
ATOM 2617 C CA . ARG A 1 330 ? -2.153 -15.218 14.632 1.00 89.94 330 ARG A CA 1
ATOM 2618 C C . ARG A 1 330 ? -2.605 -16.586 15.146 1.00 89.94 330 ARG A C 1
ATOM 2620 O O . ARG A 1 330 ? -3.004 -16.721 16.304 1.00 89.94 330 ARG A O 1
ATOM 2627 N N . ARG A 1 331 ? -2.520 -17.621 14.307 1.00 92.94 331 ARG A N 1
ATOM 2628 C CA . ARG A 1 331 ? -2.921 -18.990 14.667 1.00 92.94 331 ARG A CA 1
ATOM 2629 C C . ARG A 1 331 ? -1.974 -19.654 15.654 1.00 92.94 331 ARG A C 1
ATOM 2631 O O . ARG A 1 331 ? -2.426 -20.416 16.507 1.00 92.94 331 ARG A O 1
ATOM 2638 N N . TRP A 1 332 ? -0.673 -19.415 15.541 1.00 92.75 332 TRP A N 1
ATOM 2639 C CA . TRP A 1 332 ? 0.300 -19.938 16.499 1.00 92.75 332 TRP A CA 1
ATOM 2640 C C . TRP A 1 332 ? 0.239 -19.222 17.839 1.00 92.75 332 TRP A C 1
ATOM 2642 O O . TRP A 1 332 ? 0.257 -19.895 18.872 1.00 92.75 332 TRP A O 1
ATOM 2652 N N . LYS A 1 333 ? 0.020 -17.909 17.833 1.00 90.12 333 LYS A N 1
ATOM 2653 C CA . LYS A 1 333 ? -0.244 -17.120 19.033 1.00 90.12 333 LYS A CA 1
ATOM 2654 C C . LYS A 1 333 ? -1.468 -17.637 19.783 1.00 90.12 333 LYS A C 1
ATOM 2656 O O . LYS A 1 333 ? -1.388 -17.880 20.983 1.00 90.12 333 LYS A O 1
ATOM 2661 N N . ALA A 1 334 ? -2.559 -17.945 19.075 1.00 91.25 334 ALA A N 1
ATOM 2662 C CA . ALA A 1 334 ? -3.746 -18.576 19.666 1.00 91.25 334 ALA A CA 1
ATOM 2663 C C . ALA A 1 334 ? -3.470 -19.957 20.307 1.00 91.25 334 ALA A C 1
ATOM 2665 O O . ALA A 1 334 ? -4.263 -20.434 21.115 1.00 91.25 334 ALA A O 1
ATOM 2666 N N . ARG A 1 335 ? -2.346 -20.601 19.968 1.00 94.56 335 ARG A N 1
ATOM 2667 C CA . ARG A 1 335 ? -1.865 -21.865 20.554 1.00 94.56 335 ARG A CA 1
ATOM 2668 C C . ARG A 1 335 ? -0.739 -21.658 21.580 1.00 94.56 335 ARG A C 1
ATOM 2670 O O . ARG A 1 335 ? -0.063 -22.622 21.928 1.00 94.56 335 ARG A O 1
ATOM 2677 N N . GLY A 1 336 ? -0.519 -20.426 22.040 1.00 94.06 336 GLY A N 1
ATOM 2678 C CA . GLY A 1 336 ? 0.493 -20.087 23.045 1.00 94.06 336 GLY A CA 1
ATOM 2679 C C . GLY A 1 336 ? 1.915 -19.922 22.503 1.00 94.06 336 GLY A C 1
ATOM 2680 O O . GLY A 1 336 ? 2.858 -19.942 23.286 1.00 94.06 336 GLY A O 1
ATOM 2681 N N . LYS A 1 337 ? 2.094 -19.782 21.185 1.00 91.88 337 LYS A N 1
ATOM 2682 C CA . LYS A 1 337 ? 3.388 -19.469 20.562 1.00 91.88 337 LYS A CA 1
ATOM 2683 C C . LYS A 1 337 ? 3.356 -18.051 20.001 1.00 91.88 337 LYS A C 1
ATOM 2685 O O . LYS A 1 337 ? 2.987 -17.856 18.843 1.00 91.88 337 LYS A O 1
ATOM 2690 N N . ASP A 1 338 ? 3.676 -17.077 20.843 1.00 91.00 338 ASP A N 1
ATOM 2691 C CA . ASP A 1 338 ? 3.719 -15.668 20.457 1.00 91.00 338 ASP A CA 1
ATOM 2692 C C . ASP A 1 338 ? 5.119 -15.298 19.969 1.00 91.00 338 ASP A C 1
ATOM 2694 O O . ASP A 1 338 ? 6.038 -15.108 20.760 1.00 91.00 338 ASP A O 1
ATOM 2698 N N . TRP A 1 339 ? 5.303 -15.270 18.654 1.00 89.44 339 TRP A N 1
ATOM 2699 C CA . TRP A 1 339 ? 6.594 -14.955 18.049 1.00 89.44 339 TRP A CA 1
ATOM 2700 C C . TRP A 1 339 ? 6.762 -13.436 17.917 1.00 89.44 339 TRP A C 1
ATOM 2702 O O . TRP A 1 339 ? 5.865 -12.769 17.404 1.00 89.44 339 TRP A O 1
ATOM 2712 N N . SER A 1 340 ? 7.901 -12.885 18.341 1.00 87.25 340 SER A N 1
ATOM 2713 C CA . SER A 1 340 ? 8.331 -11.529 17.958 1.00 87.25 340 SER A CA 1
ATOM 2714 C C . SER A 1 340 ? 8.956 -11.518 16.565 1.00 87.25 340 SER A C 1
ATOM 2716 O O . SER A 1 340 ? 8.802 -10.552 15.822 1.00 87.25 340 SER A O 1
ATOM 2718 N N . GLU A 1 341 ? 9.609 -12.617 16.193 1.00 88.88 341 GLU A N 1
ATOM 2719 C CA . GLU A 1 341 ? 10.173 -12.854 14.869 1.00 88.88 341 GLU A CA 1
ATOM 2720 C C . GLU A 1 341 ? 9.945 -14.314 14.473 1.00 88.88 341 GLU A C 1
ATOM 2722 O O . GLU A 1 341 ? 10.104 -15.220 15.292 1.00 88.88 341 GLU A O 1
ATOM 2727 N N . LEU A 1 342 ? 9.580 -14.539 13.216 1.00 90.19 342 LEU A N 1
ATOM 2728 C CA . LEU A 1 342 ? 9.403 -15.850 12.610 1.00 90.19 342 LEU A CA 1
ATOM 2729 C C . LEU A 1 342 ? 10.158 -15.892 11.285 1.00 90.19 342 LEU A C 1
ATOM 2731 O O . LEU A 1 342 ? 9.942 -15.052 10.416 1.00 90.19 342 LEU A O 1
ATOM 2735 N N . GLN A 1 343 ? 10.986 -16.904 11.109 1.00 91.56 343 GLN A N 1
ATOM 2736 C CA . GLN A 1 343 ? 11.731 -17.187 9.897 1.00 91.56 343 GLN A CA 1
ATOM 2737 C C . GLN A 1 343 ? 11.178 -18.465 9.261 1.00 91.56 343 GLN A C 1
ATOM 2739 O O . GLN A 1 343 ? 10.998 -19.477 9.932 1.00 91.56 343 GLN A O 1
ATOM 2744 N N . PHE A 1 344 ? 10.875 -18.410 7.970 1.00 93.56 344 PHE A N 1
ATOM 2745 C CA . PHE A 1 344 ? 10.521 -19.545 7.127 1.00 93.56 344 PHE A CA 1
ATOM 2746 C C . PHE A 1 344 ? 11.711 -19.834 6.224 1.00 93.56 344 PHE A C 1
ATOM 2748 O O . PHE A 1 344 ? 11.994 -19.062 5.307 1.00 93.56 344 PHE A O 1
ATOM 2755 N N . HIS A 1 345 ? 12.425 -20.921 6.495 1.00 92.81 345 HIS A N 1
ATOM 2756 C CA . HIS A 1 345 ? 13.528 -21.347 5.650 1.00 92.81 345 HIS A CA 1
ATOM 2757 C C . HIS A 1 345 ? 13.003 -22.392 4.681 1.00 92.81 345 HIS A C 1
ATOM 2759 O O . HIS A 1 345 ? 12.463 -23.415 5.092 1.00 92.81 345 HIS A O 1
ATOM 2765 N N . LEU A 1 346 ? 13.174 -22.127 3.398 1.00 94.31 346 LEU A N 1
ATOM 2766 C CA . LEU A 1 346 ? 12.831 -23.016 2.309 1.00 94.31 346 LEU A CA 1
ATOM 2767 C C . LEU A 1 346 ? 14.119 -23.536 1.667 1.00 94.31 346 LEU A C 1
ATOM 2769 O O . LEU A 1 346 ? 15.099 -22.794 1.558 1.00 94.31 346 LEU A O 1
ATOM 2773 N N . GLN A 1 347 ? 14.114 -24.801 1.255 1.00 93.69 347 GLN A N 1
ATOM 2774 C CA . GLN A 1 347 ? 15.201 -25.478 0.549 1.00 93.69 347 GLN A CA 1
ATOM 2775 C C . GLN A 1 347 ? 14.797 -25.785 -0.905 1.00 93.69 347 GLN A C 1
ATOM 2777 O O . GLN A 1 347 ? 13.604 -25.934 -1.179 1.00 93.69 347 GLN A O 1
ATOM 2782 N N . PRO A 1 348 ? 15.752 -25.930 -1.846 1.00 92.25 348 PRO A N 1
ATOM 2783 C CA . PRO A 1 348 ? 15.446 -26.178 -3.261 1.00 92.25 348 PRO A CA 1
ATOM 2784 C C . PRO A 1 348 ? 14.668 -27.468 -3.546 1.00 92.25 348 PRO A C 1
ATOM 2786 O O . PRO A 1 348 ? 14.084 -27.607 -4.616 1.00 92.25 348 PRO A O 1
ATOM 2789 N N . ASP A 1 349 ? 14.670 -28.426 -2.617 1.00 93.62 349 ASP A N 1
ATOM 2790 C CA . ASP A 1 349 ? 13.887 -29.663 -2.707 1.00 93.62 349 ASP A CA 1
ATOM 2791 C C . ASP A 1 349 ? 12.438 -29.509 -2.201 1.00 93.62 349 ASP A C 1
ATOM 2793 O O . ASP A 1 349 ? 11.687 -30.485 -2.151 1.00 93.62 349 ASP A O 1
ATOM 2797 N N . GLY A 1 350 ? 12.044 -28.288 -1.829 1.00 93.19 350 GLY A N 1
ATOM 2798 C CA . GLY A 1 350 ? 10.730 -27.947 -1.297 1.00 93.19 350 GLY A CA 1
ATOM 2799 C C . GLY A 1 350 ? 10.568 -28.231 0.197 1.00 93.19 350 GLY A C 1
ATOM 2800 O O . GLY A 1 350 ? 9.503 -27.942 0.748 1.00 93.19 350 GLY A O 1
ATOM 2801 N N . SER A 1 351 ? 11.585 -28.785 0.869 1.00 95.94 351 SER A N 1
ATOM 2802 C CA . SER A 1 351 ? 11.567 -28.926 2.324 1.00 95.94 351 SER A CA 1
ATOM 2803 C C . SER A 1 351 ? 11.678 -27.561 3.000 1.00 95.94 351 SER A C 1
ATOM 2805 O O . SER A 1 351 ? 12.280 -26.624 2.469 1.00 95.94 351 SER A O 1
ATOM 2807 N N . TYR A 1 352 ? 11.060 -27.432 4.172 1.00 96.25 352 TYR A N 1
ATOM 2808 C CA . TYR A 1 352 ? 11.022 -26.173 4.899 1.00 96.25 352 TYR A CA 1
ATOM 2809 C C . TYR A 1 352 ? 11.116 -26.370 6.410 1.00 96.25 352 TYR A C 1
ATOM 2811 O O . TYR A 1 352 ? 10.747 -27.415 6.952 1.00 96.25 352 TYR A O 1
ATOM 2819 N N . GLU A 1 353 ? 11.546 -25.317 7.093 1.00 96.44 353 GLU A N 1
ATOM 2820 C CA . GLU A 1 353 ? 11.561 -25.208 8.548 1.00 96.44 353 GLU A CA 1
ATOM 2821 C C . GLU A 1 353 ? 11.092 -23.817 8.986 1.00 96.44 353 GLU A C 1
ATOM 2823 O O . GLU A 1 353 ? 11.224 -22.830 8.259 1.00 96.44 353 GLU A O 1
ATOM 2828 N N . PHE A 1 354 ? 10.512 -23.754 10.185 1.00 93.81 354 PHE A N 1
ATOM 2829 C CA . PHE A 1 354 ? 10.201 -22.494 10.847 1.00 93.81 354 PHE A CA 1
ATOM 2830 C C . PHE A 1 354 ? 11.101 -22.337 12.066 1.00 93.81 354 PHE A C 1
ATOM 2832 O O . PHE A 1 354 ? 11.075 -23.183 12.963 1.00 93.81 354 PHE A O 1
ATOM 2839 N N . GLU A 1 355 ? 11.828 -21.230 12.121 1.00 93.12 355 GLU A N 1
ATOM 2840 C CA . GLU A 1 355 ? 12.599 -20.793 13.282 1.00 93.12 355 GLU A CA 1
ATOM 2841 C C . GLU A 1 355 ? 12.070 -19.439 13.756 1.00 93.12 355 GLU A C 1
ATOM 2843 O O . GLU A 1 355 ? 11.309 -18.779 13.055 1.00 93.12 355 GLU A O 1
ATOM 2848 N N . GLY A 1 356 ? 12.400 -19.008 14.968 1.00 88.94 356 GLY A N 1
ATOM 2849 C CA . GLY A 1 356 ? 11.924 -17.713 15.436 1.00 88.94 356 GLY A CA 1
ATOM 2850 C C . GLY A 1 356 ? 12.266 -17.410 16.880 1.00 88.94 356 GLY A C 1
ATOM 2851 O O . GLY A 1 356 ? 12.790 -18.248 17.616 1.00 88.94 356 GLY A O 1
ATOM 2852 N N . VAL A 1 357 ? 11.919 -16.196 17.288 1.00 88.25 357 VAL A N 1
ATOM 2853 C CA . VAL A 1 357 ? 12.076 -15.699 18.654 1.00 88.25 357 VAL A CA 1
ATOM 2854 C C . VAL A 1 357 ? 10.691 -15.604 19.285 1.00 88.25 357 VAL A C 1
ATOM 2856 O O . VAL A 1 357 ? 9.807 -14.934 18.752 1.00 88.25 357 VAL A O 1
ATOM 2859 N N . LEU A 1 358 ? 10.482 -16.307 20.399 1.00 86.94 358 LEU A N 1
ATOM 2860 C CA . LEU A 1 358 ? 9.267 -16.185 21.209 1.00 86.94 358 LEU A CA 1
ATOM 2861 C C . LEU A 1 358 ? 9.365 -14.957 22.120 1.00 86.94 358 LEU A C 1
ATOM 2863 O O . LEU A 1 358 ? 10.459 -14.602 22.561 1.00 86.94 358 LEU A O 1
ATOM 2867 N N . ARG A 1 359 ? 8.221 -14.336 22.396 1.00 82.81 359 ARG A N 1
ATOM 2868 C CA . ARG A 1 359 ? 8.080 -13.277 23.399 1.00 82.81 359 ARG A CA 1
ATOM 2869 C C . ARG A 1 359 ? 7.948 -13.819 24.813 1.00 82.81 359 ARG A C 1
ATOM 2871 O O . ARG A 1 359 ? 7.345 -14.906 24.980 1.00 82.81 359 ARG A O 1
#